Protein AF-0000000078817127 (afdb_homodimer)

Organism: Pelagibacter ubique (strain HTCC1062) (NCBI:txid335992)

pLDDT: mean 70.43, std 25.21, range [20.67, 97.94]

Foldseek 3Di:
DDPPPVCPLVVPPLPALCVLVVVLVVVVVVDDDPPCSQRCPPPWDWDDPDPFKIKIKTFQAPDDPQQWDWDDDPQKIKIWGDPDPPPPVVVVPPDDSHHHDDPDTHMDMDGHDPQKDWDDWDADNRMIMIMIGGHDDPVPPPDPDDDD/DDPPPVCPLPVPPLPALCVVVVVVVVVVVVDDDPPVSQPCPPPWDWDDPDPFKIKIKTFQAPDDPQQWDWDDDPQKIKIWGDPDPPPPVVVVPPDDSHHRDDPDTHMDIDGHDPQKDWDDWDADNRMIMIMIGGHDDPVPPDDPDDDD

Secondary structure (DSSP, 8-state):
-----S-TTTT-----TTHHHHHHHHHHHHS-S-------PSPEEEEE-SSSEEEEEEE-TT--TTTEEEEEETTEEEEEE----TT---TT---EEE--S--S--EEEEE--TTEEEEEEEEETTEEEEEEEE---GGGS-------/-----S-TTTT-----TTHHHHHHHHHHHHS-S-------PSPEEEEE-SSSEEEEEEE-TT--TTTEEEEEETTEEEEEE----TT---TT---EEE--S--S--EEEEE--TTEEEEEEEEETTEEEEEEEE---GGGS-------

InterPro domains:
  IPR002068 Alpha crystallin/Hsp20 domain [PF00011] (48-148)
  IPR002068 Alpha crystallin/Hsp20 domain [PS01031] (35-148)
  IPR008978 HSP20-like chaperone [G3DSA:2.60.40.790] (40-148)
  IPR008978 HSP20-like chaperone [SSF49764] (10-147)
  IPR037913 Small heat shock protein IbpA/IbpB, ACD domain [cd06470] (42-134)

Solvent-accessible surface area (backbone atoms only — not comparable to full-atom values): 17222 Å² total; per-residue (Å²): 137,84,76,81,59,79,57,67,76,62,70,52,69,75,76,23,61,47,52,58,54,48,55,45,43,51,57,42,61,74,48,86,73,86,62,69,62,70,60,74,46,63,33,34,31,32,29,33,70,48,99,50,28,32,33,43,34,37,48,37,43,65,41,52,77,86,43,47,43,78,43,78,54,95,50,34,36,34,41,29,49,48,82,62,73,68,77,74,56,72,70,77,63,37,58,72,76,38,61,22,59,84,83,63,86,47,68,37,74,43,82,47,51,88,50,45,43,80,76,46,72,47,75,48,34,8,22,33,40,33,37,33,33,52,56,74,56,72,84,71,42,83,70,79,72,76,80,124,136,83,77,81,60,84,55,71,75,63,72,52,67,73,74,18,69,50,48,56,54,47,55,51,43,50,55,44,61,78,46,87,74,85,68,72,69,72,62,74,45,62,35,35,29,31,30,30,70,48,99,50,30,33,32,42,34,36,49,36,42,64,41,53,77,87,43,46,43,78,44,77,55,94,48,32,36,35,42,28,50,48,82,60,70,69,76,74,57,73,68,77,62,36,58,72,76,37,64,20,59,85,84,63,86,47,68,38,74,42,82,46,43,90,51,45,46,78,76,49,74,46,73,50,36,8,23,34,39,32,37,32,34,52,57,74,54,70,84,71,41,84,69,79,72,75,81,126

Nearest PDB structures (foldseek):
  3w1z-assembly1_C  TM=6.326E-01  e=1.406E-07  Schizosaccharomyces pombe 972h-
  3w1z-assembly1_B  TM=5.424E-01  e=2.175E-08  Schizosaccharomyces pombe 972h-
  5j7n-assembly1_A  TM=6.977E-01  e=1.025E-06  Xylella fastidiosa 9a5c
  3w1z-assembly1_D  TM=6.115E-01  e=1.684E-07  Schizosaccharomyces pombe 972h-
  3guf-assembly1_B  TM=6.915E-01  e=1.139E-05  Xanthomonas citri

Structure (mmCIF, N/CA/C/O backbone):
data_AF-0000000078817127-model_v1
#
loop_
_entity.id
_entity.type
_entity.pdbx_description
1 polymer 'Heat shock protein a'
#
loop_
_atom_site.group_PDB
_atom_site.id
_atom_site.type_symbol
_atom_site.label_atom_id
_atom_site.label_alt_id
_atom_site.label_comp_id
_atom_site.label_asym_id
_atom_site.label_entity_id
_atom_site.label_seq_id
_atom_site.pdbx_PDB_ins_code
_atom_site.Cartn_x
_atom_site.Cartn_y
_atom_site.Cartn_z
_atom_site.occupancy
_atom_site.B_iso_or_equiv
_atom_site.auth_seq_id
_atom_site.auth_comp_id
_atom_site.auth_asym_id
_atom_site.auth_atom_id
_atom_site.pdbx_PDB_model_num
ATOM 1 N N . MET A 1 1 ? -3.848 43.875 1.704 1 20.67 1 MET A N 1
ATOM 2 C CA . MET A 1 1 ? -2.734 42.938 1.617 1 20.67 1 MET A CA 1
ATOM 3 C C . MET A 1 1 ? -3.225 41.5 1.756 1 20.67 1 MET A C 1
ATOM 5 O O . MET A 1 1 ? -3.889 41.156 2.736 1 20.67 1 MET A O 1
ATOM 9 N N . THR A 1 2 ? -3.373 40.688 0.607 1 22.47 2 THR A N 1
ATOM 10 C CA . THR A 1 2 ? -4.203 39.562 0.254 1 22.47 2 THR A CA 1
ATOM 11 C C . THR A 1 2 ? -3.641 38.25 0.859 1 22.47 2 THR A C 1
ATOM 13 O O . THR A 1 2 ? -2.441 38 0.755 1 22.47 2 THR A O 1
ATOM 16 N N . SER A 1 3 ? -4.102 37.875 1.986 1 23.47 3 SER A N 1
ATOM 17 C CA . SER A 1 3 ? -3.775 36.719 2.805 1 23.47 3 SER A CA 1
ATOM 18 C C . SER A 1 3 ? -3.738 35.438 1.966 1 23.47 3 SER A C 1
ATOM 20 O O . SER A 1 3 ? -4.75 35.031 1.383 1 23.47 3 SER A O 1
ATOM 22 N N . ARG A 1 4 ? -2.623 35.281 1.265 1 29.89 4 ARG A N 1
ATOM 23 C CA . ARG A 1 4 ? -2.332 34.062 0.506 1 29.89 4 ARG A CA 1
ATOM 24 C C . ARG A 1 4 ? -2.523 32.812 1.368 1 29.89 4 ARG A C 1
ATOM 26 O O . ARG A 1 4 ? -1.79 32.625 2.338 1 29.89 4 ARG A O 1
ATOM 33 N N . ASP A 1 5 ? -3.721 32.562 1.697 1 25.77 5 ASP A N 1
ATOM 34 C CA . ASP A 1 5 ? -4.344 31.484 2.451 1 25.77 5 ASP A CA 1
ATOM 35 C C . ASP A 1 5 ? -3.676 30.141 2.143 1 25.77 5 ASP A C 1
ATOM 37 O O . ASP A 1 5 ? -3.025 30 1.106 1 25.77 5 ASP A O 1
ATOM 41 N N . LEU A 1 6 ? -3.375 29.297 2.992 1 29.69 6 LEU A N 1
ATOM 42 C CA . LEU A 1 6 ? -3.018 27.891 2.916 1 29.69 6 LEU A CA 1
ATOM 43 C C . LEU A 1 6 ? -3.721 27.203 1.744 1 29.69 6 LEU A C 1
ATOM 45 O O . LEU A 1 6 ? -4.625 26.391 1.943 1 29.69 6 LEU A O 1
ATOM 49 N N . SER A 1 7 ? -3.938 27.781 0.5 1 29.33 7 SER A N 1
ATOM 50 C CA . SER A 1 7 ? -4.355 27.609 -0.889 1 29.33 7 SER A CA 1
ATOM 51 C C . SER A 1 7 ? -3.596 26.469 -1.563 1 29.33 7 SER A C 1
ATOM 53 O O . SER A 1 7 ? -3.793 26.203 -2.75 1 29.33 7 SER A O 1
ATOM 55 N N . ILE A 1 8 ? -2.529 26.094 -0.973 1 33.5 8 ILE A N 1
ATOM 56 C CA . ILE A 1 8 ? -1.719 25.125 -1.707 1 33.5 8 ILE A CA 1
ATOM 57 C C . ILE A 1 8 ? -2.449 23.781 -1.779 1 33.5 8 ILE A C 1
ATOM 59 O O . ILE A 1 8 ? -2.039 22.891 -2.518 1 33.5 8 ILE A O 1
ATOM 63 N N . PHE A 1 9 ? -3.197 23.375 -0.694 1 35.06 9 PHE A N 1
ATOM 64 C CA . PHE A 1 9 ? -3.979 22.156 -0.859 1 35.06 9 PHE A CA 1
ATOM 65 C C . PHE A 1 9 ? -4.828 22.219 -2.121 1 35.06 9 PHE A C 1
ATOM 67 O O . PHE A 1 9 ? -5.434 21.219 -2.523 1 35.06 9 PHE A O 1
ATOM 74 N N . ASN A 1 10 ? -5.152 23.406 -2.543 1 30.5 10 ASN A N 1
ATOM 75 C CA . ASN A 1 10 ? -6.086 23.531 -3.654 1 30.5 10 ASN A CA 1
ATOM 76 C C . ASN A 1 10 ? -5.5 22.969 -4.945 1 30.5 10 ASN A C 1
ATOM 78 O O . ASN A 1 10 ? -6.227 22.422 -5.781 1 30.5 10 ASN A O 1
ATOM 82 N N . THR A 1 11 ? -4.297 23.484 -5.234 1 30.19 11 THR A N 1
ATOM 83 C CA . THR A 1 11 ? -3.986 23.125 -6.613 1 30.19 11 THR A CA 1
ATOM 84 C C . THR A 1 11 ? -3.512 21.688 -6.707 1 30.19 11 THR A C 1
ATOM 86 O O . THR A 1 11 ? -2.477 21.406 -7.316 1 30.19 11 THR A O 1
ATOM 89 N N . LEU A 1 12 ? -3.557 21.016 -5.605 1 32.09 12 LEU A N 1
ATOM 90 C CA . LEU A 1 12 ? -3.201 19.609 -5.773 1 32.09 12 LEU A CA 1
ATOM 91 C C . LEU A 1 12 ? -4.027 18.969 -6.879 1 32.09 12 LEU A C 1
ATOM 93 O O . LEU A 1 12 ? -5.262 18.953 -6.812 1 32.09 12 LEU A O 1
ATOM 97 N N . ARG A 1 13 ? -3.645 19.266 -8.094 1 29.34 13 ARG A N 1
ATOM 98 C CA . ARG A 1 13 ? -4.273 18.375 -9.078 1 29.34 13 ARG A CA 1
ATOM 99 C C . ARG A 1 13 ? -4.27 16.938 -8.602 1 29.34 13 ARG A C 1
ATOM 101 O O . ARG A 1 13 ? -3.242 16.422 -8.148 1 29.34 13 ARG A O 1
ATOM 108 N N . PRO A 1 14 ? -5.367 16.531 -8.102 1 30.5 14 PRO A N 1
ATOM 109 C CA . PRO A 1 14 ? -5.535 15.141 -7.664 1 30.5 14 PRO A CA 1
ATOM 110 C C . PRO A 1 14 ? -4.812 14.148 -8.57 1 30.5 14 PRO A C 1
ATOM 112 O O . PRO A 1 14 ? -5.215 13.953 -9.719 1 30.5 14 PRO A O 1
ATOM 115 N N . PHE A 1 15 ? -3.633 14.344 -9.031 1 30.64 15 PHE A N 1
ATOM 116 C CA . PHE A 1 15 ? -3.193 13.172 -9.773 1 30.64 15 PHE A CA 1
ATOM 117 C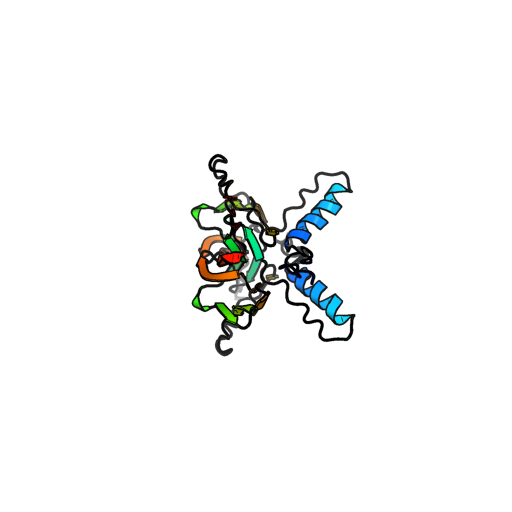 C . PHE A 1 15 ? -3.291 11.914 -8.914 1 30.64 15 PHE A C 1
ATOM 119 O O . PHE A 1 15 ? -2.428 11.672 -8.07 1 30.64 15 PHE A O 1
ATOM 126 N N . SER A 1 16 ? -4.398 11.719 -8.258 1 30.55 16 SER A N 1
ATOM 127 C CA . SER A 1 16 ? -4.766 10.578 -7.422 1 30.55 16 SER A CA 1
ATOM 128 C C . SER A 1 16 ? -4.332 9.266 -8.055 1 30.55 16 SER A C 1
ATOM 130 O O . SER A 1 16 ? -4.234 9.156 -9.273 1 30.55 16 SER A O 1
ATOM 132 N N . ILE A 1 17 ? -3.646 8.508 -7.391 1 32.38 17 ILE A N 1
ATOM 133 C CA . ILE A 1 17 ? -3.6 7.078 -7.664 1 32.38 17 ILE A CA 1
ATOM 134 C C . ILE A 1 17 ? -4.93 6.621 -8.258 1 32.38 17 ILE A C 1
ATOM 136 O O . ILE A 1 17 ? -5.094 5.449 -8.602 1 32.38 17 ILE A O 1
ATOM 140 N N . GLY A 1 18 ? -5.992 7.43 -8.195 1 34.56 18 GLY A N 1
ATOM 141 C CA . GLY A 1 18 ? -7.262 7.129 -8.844 1 34.56 18 GLY A CA 1
ATOM 142 C C . GLY A 1 18 ? -7.191 7.219 -10.352 1 34.56 18 GLY A C 1
ATOM 143 O O . GLY A 1 18 ? -8.203 7.031 -11.039 1 34.56 18 GLY A O 1
ATOM 144 N N . PHE A 1 19 ? -6.301 8.008 -10.93 1 36.06 19 PHE A N 1
ATOM 145 C CA . PHE A 1 19 ? -6.293 8.023 -12.383 1 36.06 19 PHE A CA 1
ATOM 146 C C . PHE A 1 19 ? -6.035 6.629 -12.945 1 36.06 19 PHE A C 1
ATOM 148 O O . PHE A 1 19 ? -6.41 6.332 -14.078 1 36.06 19 PHE A O 1
ATOM 155 N N . ASP A 1 20 ? -5.547 5.801 -12.203 1 35.06 20 ASP A N 1
ATOM 156 C CA . ASP A 1 20 ? -5.602 4.406 -12.617 1 35.06 20 ASP A CA 1
ATOM 157 C C . ASP A 1 20 ? -7.043 3.902 -12.672 1 35.06 20 ASP A C 1
ATOM 159 O O . ASP A 1 20 ? -7.422 3.186 -13.602 1 35.06 20 ASP A O 1
ATOM 163 N N . ASP A 1 21 ? -7.871 4.23 -11.656 1 37.69 21 ASP A N 1
ATOM 164 C CA . ASP A 1 21 ? -9.219 3.748 -11.914 1 37.69 21 ASP A CA 1
ATOM 165 C C . ASP A 1 21 ? -9.898 4.574 -13 1 37.69 21 ASP A C 1
ATOM 167 O O . ASP A 1 21 ? -10.719 4.055 -13.766 1 37.69 21 ASP A O 1
ATOM 171 N N . MET A 1 22 ? -9.586 5.824 -13.117 1 39.72 22 MET A N 1
ATOM 172 C CA . MET A 1 22 ? -10.336 6.582 -14.117 1 39.72 22 MET A CA 1
ATOM 173 C C . MET A 1 22 ? -9.914 6.184 -15.523 1 39.72 22 MET A C 1
ATOM 175 O O . MET A 1 22 ? -10.758 6.043 -16.406 1 39.72 22 MET A O 1
ATOM 179 N N . PHE A 1 23 ? -8.578 5.906 -15.844 1 41.22 23 PHE A N 1
ATOM 180 C CA . PHE A 1 23 ? -8.25 5.383 -17.156 1 41.22 23 PHE A CA 1
ATOM 181 C C . PHE A 1 23 ? -8.719 3.939 -17.297 1 41.22 23 PHE A C 1
ATOM 183 O O . PHE A 1 23 ? -9.07 3.5 -18.406 1 41.22 23 PHE A O 1
ATOM 190 N N . ASP A 1 24 ? -8.766 3.295 -16.25 1 40.5 24 ASP A N 1
ATOM 191 C CA . ASP A 1 24 ? -9.445 2.01 -16.375 1 40.5 24 ASP A CA 1
ATOM 192 C C . ASP A 1 24 ? -10.922 2.197 -16.719 1 40.5 24 ASP A C 1
ATOM 194 O O . ASP A 1 24 ? -11.461 1.501 -17.578 1 40.5 24 ASP A O 1
ATOM 198 N N . GLN A 1 25 ? -11.539 3.225 -16.062 1 42.31 25 GLN A N 1
ATOM 199 C CA . GLN A 1 25 ? -12.938 3.418 -16.422 1 42.31 25 GLN A CA 1
ATOM 200 C C . GLN A 1 25 ? -13.078 4.125 -17.766 1 42.31 25 GLN A C 1
ATOM 202 O O . GLN A 1 25 ? -14 3.83 -18.531 1 42.31 25 GLN A O 1
ATOM 207 N N . PHE A 1 26 ? -12.312 5.105 -18.156 1 44.25 26 PHE A N 1
ATOM 208 C CA . PHE A 1 26 ? -12.523 5.734 -19.453 1 44.25 26 PHE A CA 1
ATOM 209 C C . PHE A 1 26 ? -12.398 4.715 -20.578 1 44.25 26 PHE A C 1
ATOM 211 O O . PHE A 1 26 ? -13.219 4.691 -21.484 1 44.25 26 PHE A O 1
ATOM 218 N N . GLU A 1 27 ? -11.414 3.893 -20.484 1 41.44 27 GLU A N 1
ATOM 219 C CA . GLU A 1 27 ? -11.305 2.855 -21.5 1 41.44 27 GLU A CA 1
ATOM 220 C C . GLU A 1 27 ? -12.469 1.869 -21.422 1 41.44 27 GLU A C 1
ATOM 222 O O . GLU A 1 27 ? -12.992 1.422 -22.438 1 41.44 27 GLU A O 1
ATOM 227 N N . ASN A 1 28 ? -12.891 1.547 -20.125 1 43.91 28 ASN A N 1
ATOM 228 C CA . ASN A 1 28 ? -14.062 0.684 -20.188 1 43.91 28 ASN A CA 1
ATOM 229 C C . ASN A 1 28 ? -15.25 1.399 -20.812 1 43.91 28 ASN A C 1
ATOM 231 O O . ASN A 1 28 ? -16.062 0.778 -21.516 1 43.91 28 ASN A O 1
ATOM 235 N N . MET A 1 29 ? -15.461 2.641 -20.469 1 43.75 29 MET A N 1
ATOM 236 C CA . MET A 1 29 ? -16.641 3.328 -20.984 1 43.75 29 MET A CA 1
ATOM 237 C C . MET A 1 29 ? -16.562 3.508 -22.484 1 43.75 29 MET A C 1
ATOM 239 O O . MET A 1 29 ? -17.562 3.42 -23.188 1 43.75 29 MET A O 1
ATOM 243 N N . LEU A 1 30 ? -15.453 4.035 -23 1 44.41 30 LEU A N 1
ATOM 244 C CA . LEU A 1 30 ? -15.633 4.203 -24.438 1 44.41 30 LEU A CA 1
ATOM 245 C C . LEU A 1 30 ? -15.977 2.873 -25.094 1 44.41 30 LEU A C 1
ATOM 247 O O . LEU A 1 30 ? -16.531 2.85 -26.203 1 44.41 30 LEU A O 1
ATOM 251 N N . GLY A 1 31 ? -15.242 1.646 -24.859 1 42.78 31 GLY A N 1
ATOM 252 C CA . GLY A 1 31 ? -15.727 0.453 -25.531 1 42.78 31 GLY A CA 1
ATOM 253 C C . GLY A 1 31 ? -16.953 -0.143 -24.875 1 42.78 31 GLY A C 1
ATOM 254 O O . GLY A 1 31 ? -17.281 0.186 -23.734 1 42.78 31 GLY A O 1
ATOM 255 N N . ASN A 1 32 ? -17.906 -0.849 -25.562 1 38.44 32 ASN A N 1
ATOM 256 C CA . ASN A 1 32 ? -19.094 -1.665 -25.312 1 38.44 32 ASN A CA 1
ATOM 257 C C . ASN A 1 32 ? -18.906 -2.547 -24.078 1 38.44 32 ASN A C 1
ATOM 259 O O . ASN A 1 32 ? -19.781 -2.611 -23.219 1 38.44 32 ASN A O 1
ATOM 263 N N . GLY A 1 33 ? -18.5 -3.959 -24.438 1 39.19 33 GLY A N 1
ATOM 264 C CA . GLY A 1 33 ? -18.547 -5.191 -23.656 1 39.19 33 GLY A CA 1
ATOM 265 C C . GLY A 1 33 ? -17.922 -5.062 -22.281 1 39.19 33 GLY A C 1
ATOM 266 O O . GLY A 1 33 ? -17.234 -4.082 -22 1 39.19 33 GLY A O 1
ATOM 267 N N . GLY A 1 34 ? -18.344 -6.055 -21.172 1 38.94 34 GLY A N 1
ATOM 268 C CA . GLY A 1 34 ? -17.938 -6.359 -19.812 1 38.94 34 GLY A CA 1
ATOM 269 C C . GLY A 1 34 ? -16.438 -6.277 -19.594 1 38.94 34 GLY A C 1
ATOM 270 O O . GLY A 1 34 ? -15.758 -7.301 -19.5 1 38.94 34 GLY A O 1
ATOM 271 N N . LEU A 1 35 ? -15.688 -5.703 -20.344 1 38.56 35 LEU A N 1
ATOM 272 C CA . LEU A 1 35 ? -14.273 -5.766 -20.016 1 38.56 35 LEU A CA 1
ATOM 273 C C . LEU A 1 35 ? -14.055 -5.523 -18.516 1 38.56 35 LEU A C 1
ATOM 275 O O . LEU A 1 35 ? -14.398 -4.461 -18 1 38.56 35 LEU A O 1
ATOM 279 N N . THR A 1 36 ? -14.43 -6.477 -17.656 1 39 36 THR A N 1
ATOM 280 C CA . THR A 1 36 ? -13.953 -6.508 -16.281 1 39 36 THR A CA 1
ATOM 281 C C . THR A 1 36 ? -12.609 -5.805 -16.156 1 39 36 THR A C 1
ATOM 283 O O . THR A 1 36 ? -11.617 -6.238 -16.75 1 39 36 THR A O 1
ATOM 286 N N . MET A 1 37 ? -12.352 -4.707 -16.625 1 40.62 37 MET A N 1
ATOM 287 C CA . MET A 1 37 ? -11.148 -3.99 -16.234 1 40.62 37 MET A CA 1
ATOM 288 C C . MET A 1 37 ? -10.656 -4.461 -14.867 1 40.62 37 MET A C 1
ATOM 290 O O . MET A 1 37 ? -11.336 -4.266 -13.859 1 40.62 37 MET A O 1
ATOM 294 N N . GLN A 1 38 ? -10.305 -5.711 -14.836 1 43.75 38 GLN A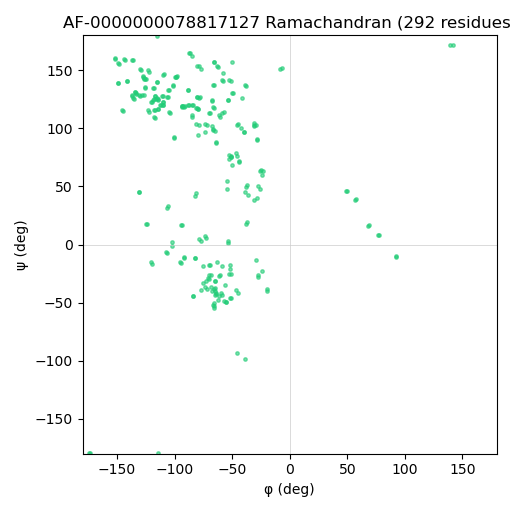 N 1
ATOM 295 C CA . GLN A 1 38 ? -9.711 -6.238 -13.609 1 43.75 38 GLN A CA 1
ATOM 296 C C . GLN A 1 38 ? -8.977 -5.141 -12.844 1 43.75 38 GLN A C 1
ATOM 298 O O . GLN A 1 38 ? -8.156 -4.418 -13.414 1 43.75 38 GLN A O 1
ATOM 303 N N . SER A 1 39 ? -9.633 -4.445 -11.953 1 56.16 39 SER A N 1
ATOM 304 C CA . SER A 1 39 ? -9.07 -3.455 -11.039 1 56.16 39 SER A CA 1
ATOM 305 C C . SER A 1 39 ? -7.621 -3.771 -10.703 1 56.16 39 SER A C 1
ATOM 307 O O . SER A 1 39 ? -7.289 -4.914 -10.375 1 56.16 39 SER A O 1
ATOM 309 N N . ASN A 1 40 ? -6.637 -3.094 -11.281 1 68.5 40 ASN A N 1
ATOM 310 C CA . ASN A 1 40 ? -5.203 -3.213 -11.031 1 68.5 40 ASN A CA 1
ATOM 311 C C . ASN A 1 40 ? -4.875 -3.055 -9.555 1 68.5 40 ASN A C 1
ATOM 313 O O . ASN A 1 40 ? -3.703 -3.059 -9.164 1 68.5 40 ASN A O 1
ATOM 317 N N . TYR A 1 41 ? -6.035 -2.873 -8.898 1 78.38 41 TYR A N 1
ATOM 318 C CA . TYR A 1 41 ? -5.82 -2.814 -7.457 1 78.38 41 TYR A CA 1
ATOM 319 C C . TYR A 1 41 ? -6.113 -4.16 -6.809 1 78.38 41 TYR A C 1
ATOM 321 O O . TYR A 1 41 ? -7.023 -4.875 -7.227 1 78.38 41 TYR A O 1
ATOM 329 N N . PRO A 1 42 ? -5.367 -4.48 -5.805 1 89.06 42 PRO A N 1
ATOM 330 C CA . PRO A 1 42 ? -4.16 -3.85 -5.262 1 89.06 42 PRO A CA 1
ATOM 331 C C . PRO A 1 42 ? -2.908 -4.184 -6.066 1 89.06 42 PRO A C 1
ATOM 333 O O . PRO A 1 42 ? -2.848 -5.234 -6.715 1 89.06 42 PRO A O 1
ATOM 336 N N . PRO A 1 43 ? -1.941 -3.213 -5.973 1 86.81 43 PRO A N 1
ATOM 337 C CA . PRO A 1 43 ? -0.67 -3.555 -6.613 1 86.81 43 PRO A CA 1
ATOM 338 C C . PRO A 1 43 ? 0.005 -4.766 -5.977 1 86.81 43 PRO A C 1
ATOM 340 O O . PRO A 1 43 ? -0.231 -5.062 -4.801 1 86.81 43 PRO A O 1
ATOM 343 N N . TYR A 1 44 ? 0.807 -5.438 -6.824 1 89.06 44 TYR A N 1
ATOM 344 C CA . TYR A 1 44 ? 1.438 -6.645 -6.301 1 89.06 44 TYR A CA 1
ATOM 345 C C . TYR A 1 44 ? 2.803 -6.871 -6.945 1 89.06 44 TYR A C 1
ATOM 347 O O . TYR A 1 44 ? 3.092 -6.316 -8.008 1 89.06 44 TYR A O 1
ATOM 355 N N . ASN A 1 45 ? 3.66 -7.609 -6.211 1 88.69 45 ASN A N 1
ATOM 356 C CA . ASN A 1 45 ? 4.906 -8.156 -6.73 1 88.69 45 ASN A CA 1
ATOM 357 C C . ASN A 1 45 ? 4.832 -9.68 -6.871 1 88.69 45 ASN A C 1
ATOM 359 O O . ASN A 1 45 ? 4.07 -10.336 -6.164 1 88.69 45 ASN A O 1
ATOM 363 N N . ILE A 1 46 ? 5.473 -10.164 -7.84 1 90.75 46 ILE A N 1
ATOM 364 C CA . ILE A 1 46 ? 5.844 -11.578 -7.863 1 90.75 46 ILE A CA 1
ATOM 365 C C . ILE A 1 46 ? 7.363 -11.711 -7.793 1 90.75 46 ILE A C 1
ATOM 367 O O . ILE A 1 46 ? 8.086 -11.133 -8.609 1 90.75 46 ILE A O 1
ATOM 371 N N . ARG A 1 47 ? 7.754 -12.492 -6.777 1 90.69 47 ARG A N 1
ATOM 372 C CA . ARG A 1 47 ? 9.188 -12.617 -6.555 1 90.69 47 ARG A CA 1
ATOM 373 C C . ARG A 1 47 ? 9.617 -14.086 -6.52 1 90.69 47 ARG A C 1
ATOM 375 O O . ARG A 1 47 ? 8.898 -14.93 -5.988 1 90.69 47 ARG A O 1
ATOM 382 N N . LYS A 1 48 ? 10.805 -14.289 -7.086 1 91 48 LYS A N 1
ATOM 383 C CA . LYS A 1 48 ? 11.461 -15.578 -6.867 1 91 48 LYS A CA 1
ATOM 384 C C . LYS A 1 48 ? 12.25 -15.578 -5.562 1 91 48 LYS A C 1
ATOM 386 O O . LYS A 1 48 ? 13.133 -14.734 -5.367 1 91 48 LYS A O 1
ATOM 391 N N . THR A 1 49 ? 11.906 -16.438 -4.719 1 91.5 49 THR A N 1
ATOM 392 C CA . THR A 1 49 ? 12.523 -16.438 -3.396 1 91.5 49 THR A CA 1
ATOM 393 C C . THR A 1 49 ? 13.5 -17.594 -3.252 1 91.5 49 THR A C 1
ATOM 395 O O . THR A 1 49 ? 14.195 -17.703 -2.24 1 91.5 49 THR A O 1
ATOM 398 N N . GLY A 1 50 ? 13.586 -18.469 -4.141 1 90.81 50 GLY A N 1
ATOM 399 C CA . GLY A 1 50 ? 14.461 -19.625 -4.203 1 90.81 50 GLY A CA 1
ATOM 400 C C . GLY A 1 50 ? 14.367 -20.375 -5.52 1 90.81 50 GLY A C 1
ATOM 401 O O . GLY A 1 50 ? 13.672 -19.938 -6.438 1 90.81 50 GLY A O 1
ATOM 402 N N . LYS A 1 51 ? 15.078 -21.406 -5.68 1 88.12 51 LYS A N 1
ATOM 403 C CA . LYS A 1 51 ? 15.125 -22.172 -6.922 1 88.12 51 LYS A CA 1
ATOM 404 C C . LYS A 1 51 ? 13.719 -22.531 -7.395 1 88.12 51 LYS A C 1
ATOM 406 O O . LYS A 1 51 ? 13.383 -22.328 -8.562 1 88.12 51 LYS A O 1
ATOM 411 N N . ASP A 1 52 ? 12.867 -23.016 -6.496 1 91.06 52 ASP A N 1
ATOM 412 C CA . ASP A 1 52 ? 11.516 -23.422 -6.852 1 91.06 52 ASP A CA 1
ATOM 413 C C . ASP A 1 52 ? 10.477 -22.703 -5.992 1 91.06 52 ASP A C 1
ATOM 415 O O . ASP A 1 52 ? 9.352 -23.172 -5.844 1 91.06 52 ASP A O 1
ATOM 419 N N . ASN A 1 53 ? 10.984 -21.641 -5.414 1 93.81 53 ASN A N 1
ATOM 420 C CA . ASN A 1 53 ? 10.102 -20.922 -4.492 1 93.81 53 ASN A CA 1
ATOM 421 C C . ASN A 1 53 ? 9.789 -19.516 -4.996 1 93.81 53 ASN A C 1
ATOM 423 O O . ASN A 1 53 ? 10.664 -18.828 -5.531 1 93.81 53 ASN A O 1
ATOM 427 N N . TYR A 1 54 ? 8.508 -19.078 -4.836 1 93 54 TYR A N 1
ATOM 428 C CA . TYR A 1 54 ? 8.023 -17.766 -5.254 1 93 54 TYR A CA 1
ATOM 429 C C . TYR A 1 54 ? 7.133 -17.141 -4.188 1 93 54 TYR A C 1
ATOM 431 O O . TYR A 1 54 ? 6.621 -17.844 -3.309 1 93 54 TYR A O 1
ATOM 439 N N . ALA A 1 55 ? 7.047 -15.898 -4.312 1 95.25 55 ALA A N 1
ATOM 440 C CA . ALA A 1 55 ? 6.117 -15.188 -3.438 1 95.25 55 ALA A CA 1
ATOM 441 C C . ALA A 1 55 ? 5.293 -14.172 -4.227 1 95.25 55 ALA A C 1
ATOM 443 O O . ALA A 1 55 ? 5.82 -13.477 -5.098 1 95.25 55 ALA A O 1
ATOM 444 N N . ILE A 1 56 ? 4.016 -14.211 -4.02 1 95.5 56 ILE A N 1
ATOM 445 C CA . ILE A 1 56 ? 3.15 -13.109 -4.434 1 95.5 56 ILE A CA 1
ATOM 446 C C . ILE A 1 56 ? 2.969 -12.133 -3.273 1 95.5 56 ILE A C 1
ATOM 448 O O . ILE A 1 56 ? 2.52 -12.516 -2.191 1 95.5 56 ILE A O 1
ATOM 452 N N . GLU A 1 57 ? 3.375 -10.945 -3.471 1 94.62 57 GLU A N 1
ATOM 453 C CA . GLU A 1 57 ? 3.227 -9.898 -2.461 1 94.62 57 GLU A CA 1
ATOM 454 C C . GLU A 1 57 ? 2.186 -8.867 -2.887 1 94.62 57 GLU A C 1
ATOM 456 O O . GLU A 1 57 ? 2.309 -8.25 -3.947 1 94.62 57 GLU A O 1
ATOM 461 N N . VAL A 1 58 ? 1.156 -8.656 -2.096 1 93.12 58 VAL A N 1
ATOM 462 C CA . VAL A 1 58 ? 0.069 -7.738 -2.41 1 93.12 58 VAL A CA 1
ATOM 463 C C . VAL A 1 58 ? 0.053 -6.594 -1.4 1 93.12 58 VAL A C 1
ATOM 465 O O . VAL A 1 58 ? 0.058 -6.824 -0.189 1 93.12 58 VAL A O 1
ATOM 468 N N . ALA A 1 59 ? 0.091 -5.375 -1.888 1 93 59 ALA A N 1
ATOM 469 C CA . ALA A 1 59 ? 0.073 -4.203 -1.014 1 93 59 ALA A CA 1
ATOM 470 C C . ALA A 1 59 ? -1.344 -3.898 -0.537 1 93 59 ALA A C 1
ATOM 472 O O . ALA A 1 59 ? -2.207 -3.525 -1.335 1 93 59 ALA A O 1
ATOM 473 N N . LEU A 1 60 ? -1.511 -4.004 0.773 1 95.06 60 LEU A N 1
ATOM 474 C CA . LEU A 1 60 ? -2.826 -3.836 1.382 1 95.06 60 LEU A CA 1
ATOM 475 C C . LEU A 1 60 ? -2.758 -2.879 2.568 1 95.06 60 LEU A C 1
ATOM 477 O O . LEU A 1 60 ? -3.312 -3.162 3.631 1 95.06 60 LEU A O 1
ATOM 481 N N . ALA A 1 61 ? -2.076 -1.827 2.348 1 93.69 61 ALA A N 1
ATOM 482 C CA . ALA A 1 61 ? -1.938 -0.839 3.414 1 93.69 61 ALA A CA 1
ATOM 483 C C . ALA A 1 61 ? -3.297 -0.487 4.012 1 93.69 61 ALA A C 1
ATOM 485 O O . ALA A 1 61 ? -4.246 -0.191 3.283 1 93.69 61 ALA A O 1
ATOM 486 N N . GLY A 1 62 ? -3.385 -0.523 5.371 1 93.25 62 GLY A N 1
ATOM 487 C CA . GLY A 1 62 ? -4.602 -0.143 6.07 1 93.25 62 GLY A CA 1
ATOM 488 C C . GLY A 1 62 ? -5.523 -1.316 6.344 1 93.25 62 GLY A C 1
ATOM 489 O O . GLY A 1 62 ? -6.52 -1.177 7.055 1 93.25 62 GLY A O 1
ATOM 490 N N . PHE A 1 63 ? -5.188 -2.447 5.715 1 93 63 PHE A N 1
ATOM 491 C CA . PHE A 1 63 ? -5.98 -3.646 5.953 1 93 63 PHE A CA 1
ATOM 492 C C . PHE A 1 63 ? -5.305 -4.547 6.984 1 93 63 PHE A C 1
ATOM 494 O O . PHE A 1 63 ? -4.074 -4.629 7.031 1 93 63 PHE A O 1
ATOM 501 N N . ASN A 1 64 ? -6.137 -5.172 7.781 1 93.5 64 ASN A N 1
ATOM 502 C CA . ASN A 1 64 ? -5.625 -6.203 8.672 1 93.5 64 ASN A CA 1
ATOM 503 C C . ASN A 1 64 ? -6.188 -7.578 8.32 1 93.5 64 ASN A C 1
ATOM 505 O O . ASN A 1 64 ? -6.922 -7.719 7.34 1 93.5 64 ASN A O 1
ATOM 509 N N . LYS A 1 65 ? -5.773 -8.609 9.086 1 94.25 65 LYS A N 1
ATOM 510 C CA . LYS A 1 65 ? -6.105 -10 8.781 1 94.25 65 LYS A CA 1
ATOM 511 C C . LYS A 1 65 ? -7.613 -10.227 8.797 1 94.25 65 LYS A C 1
ATOM 513 O O . LYS A 1 65 ? -8.117 -11.109 8.102 1 94.25 65 LYS A O 1
ATOM 518 N N . ASN A 1 66 ? -8.359 -9.422 9.555 1 93.44 66 ASN A N 1
ATOM 519 C CA . ASN A 1 66 ? -9.805 -9.586 9.656 1 93.44 66 ASN A CA 1
ATOM 520 C C . ASN A 1 66 ? -10.531 -8.93 8.484 1 93.44 66 ASN A C 1
ATOM 522 O O . ASN A 1 66 ? -11.719 -9.164 8.266 1 93.44 66 ASN A O 1
ATOM 526 N N . ASP A 1 67 ? -9.82 -8.141 7.703 1 92.19 67 ASP A N 1
ATOM 527 C CA . ASP A 1 67 ? -10.438 -7.387 6.613 1 92.19 67 ASP A CA 1
ATOM 528 C C . ASP A 1 67 ? -10.312 -8.141 5.289 1 92.19 67 ASP A C 1
ATOM 530 O O . ASP A 1 67 ? -10.992 -7.812 4.316 1 92.19 67 ASP A O 1
ATOM 534 N N . VAL A 1 68 ? -9.43 -9.148 5.238 1 94.88 68 VAL A N 1
ATOM 535 C CA . VAL A 1 68 ? -9.047 -9.727 3.957 1 94.88 68 VAL A CA 1
ATOM 536 C C . VAL A 1 68 ? -9.227 -11.242 3.996 1 94.88 68 VAL A C 1
ATOM 538 O O . VAL A 1 68 ? -9.039 -11.867 5.043 1 94.88 68 VAL A O 1
ATOM 541 N N . GLU A 1 69 ? -9.609 -11.789 2.891 1 96.25 69 GLU A N 1
ATOM 542 C CA . GLU A 1 69 ? -9.688 -13.234 2.732 1 96.25 69 GLU A CA 1
ATOM 543 C C . GLU A 1 69 ? -8.883 -13.703 1.523 1 96.25 69 GLU A C 1
ATOM 545 O O . GLU A 1 69 ? -8.805 -13 0.514 1 96.25 69 GLU A O 1
ATOM 550 N N . VAL A 1 70 ? -8.258 -14.812 1.627 1 97.12 70 VAL A N 1
ATOM 551 C CA . VAL A 1 70 ? -7.492 -15.461 0.565 1 97.12 70 VAL A CA 1
ATOM 552 C C . VAL A 1 70 ? -8.078 -16.844 0.272 1 97.12 70 VAL A C 1
ATOM 554 O O . VAL A 1 70 ? -8.18 -17.672 1.168 1 97.12 70 VAL A O 1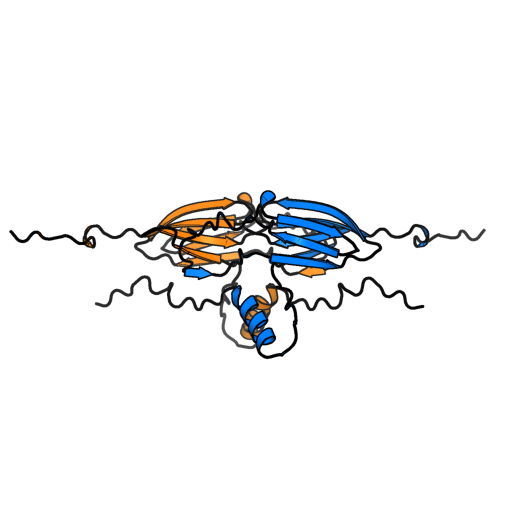
ATOM 557 N N . GLU A 1 71 ? -8.445 -17 -0.986 1 96.62 71 GLU A N 1
ATOM 558 C CA . GLU A 1 71 ? -9.047 -18.266 -1.396 1 96.62 71 GLU A CA 1
ATOM 559 C C . GLU A 1 71 ? -8.305 -18.875 -2.584 1 96.62 71 GLU A C 1
ATOM 561 O O . GLU A 1 71 ? -7.918 -18.156 -3.51 1 96.62 71 GLU A O 1
ATOM 566 N N . PHE A 1 72 ? -8.086 -20.172 -2.436 1 95.75 72 PHE A N 1
ATOM 567 C CA . PHE A 1 72 ? -7.48 -20.891 -3.549 1 95.75 72 PHE A CA 1
ATOM 568 C C . PHE A 1 72 ? -8.367 -22.062 -3.986 1 95.75 72 PHE A C 1
ATOM 570 O O . PHE A 1 72 ? -8.594 -23 -3.221 1 95.75 72 PHE A O 1
ATOM 577 N N . GLU A 1 73 ? -8.836 -21.922 -5.211 1 94.56 73 GLU A N 1
ATOM 578 C CA . GLU A 1 73 ? -9.703 -22.953 -5.777 1 94.56 73 GLU A CA 1
ATOM 579 C C . GLU A 1 73 ? -9.539 -23.047 -7.293 1 94.56 73 GLU A C 1
ATOM 581 O O . GLU A 1 73 ? -9.516 -22.016 -7.977 1 94.56 73 GLU A O 1
ATOM 586 N N . ASP A 1 74 ? -9.516 -24.266 -7.828 1 92.44 74 ASP A N 1
ATOM 587 C CA . ASP A 1 74 ? -9.469 -24.516 -9.266 1 92.44 74 ASP A CA 1
ATOM 588 C C . ASP A 1 74 ? -8.375 -23.688 -9.938 1 92.44 74 ASP A C 1
ATOM 590 O O . ASP A 1 74 ? -8.633 -23 -10.914 1 92.44 74 ASP A O 1
ATOM 594 N N . ASN A 1 75 ? -7.188 -23.625 -9.414 1 92.12 75 ASN A N 1
ATOM 595 C CA . ASN A 1 75 ? -5.988 -22.969 -9.93 1 92.12 75 ASN A CA 1
ATOM 596 C C . ASN A 1 75 ? -6.129 -21.453 -9.922 1 92.12 75 ASN A C 1
ATOM 598 O O . ASN A 1 75 ? -5.379 -20.75 -10.602 1 92.12 75 ASN A O 1
ATOM 602 N N . LEU A 1 76 ? -7.164 -21.062 -9.125 1 93.69 76 LEU A N 1
ATOM 603 C CA . LEU A 1 76 ? -7.367 -19.625 -9.008 1 93.69 76 LEU A CA 1
ATOM 604 C C . LEU A 1 76 ? -7.172 -19.172 -7.57 1 93.69 76 LEU A C 1
ATOM 606 O O . LEU A 1 76 ? -7.883 -19.609 -6.668 1 93.69 76 LEU A O 1
ATOM 610 N N . LEU A 1 77 ? -6.164 -18.359 -7.402 1 94.69 77 LEU A N 1
ATOM 611 C CA . LEU A 1 77 ? -5.93 -17.719 -6.113 1 94.69 77 LEU A CA 1
ATOM 612 C C . LEU A 1 77 ? -6.59 -16.344 -6.059 1 94.69 77 LEU A C 1
ATOM 614 O O . LEU A 1 77 ? -6.285 -15.469 -6.875 1 94.69 77 LEU A O 1
ATOM 618 N N . THR A 1 78 ? -7.52 -16.172 -5.133 1 95.19 78 THR A N 1
ATOM 619 C CA . THR A 1 78 ? -8.242 -14.914 -5.043 1 95.19 78 THR A CA 1
ATOM 620 C C . THR A 1 78 ? -8 -14.242 -3.691 1 95.19 78 THR A C 1
ATOM 622 O O . THR A 1 78 ? -8.133 -14.883 -2.646 1 95.19 78 THR A O 1
ATOM 625 N N . VAL A 1 79 ? -7.551 -13.047 -3.771 1 95.06 79 VAL A N 1
ATOM 626 C CA . VAL A 1 79 ? -7.453 -12.18 -2.596 1 95.06 79 VAL A CA 1
ATOM 627 C C . VAL A 1 79 ? -8.547 -11.117 -2.641 1 95.06 79 VAL A C 1
ATOM 629 O O . VAL A 1 79 ? -8.703 -10.422 -3.648 1 95.06 79 VAL A O 1
ATOM 632 N N . ARG A 1 80 ? -9.336 -11 -1.557 1 94 80 ARG A N 1
ATOM 633 C CA . ARG A 1 80 ? -10.422 -10.016 -1.602 1 94 80 ARG A CA 1
ATOM 634 C C . ARG A 1 80 ? -10.75 -9.508 -0.204 1 94 80 ARG A C 1
ATOM 636 O O . ARG A 1 80 ? -10.383 -10.125 0.795 1 94 80 ARG A O 1
ATOM 643 N N . THR A 1 81 ? -11.43 -8.328 -0.114 1 92.25 81 THR A N 1
ATOM 644 C CA . THR A 1 81 ? -11.961 -7.816 1.145 1 92.25 81 THR A CA 1
ATOM 645 C C . THR A 1 81 ? -13.078 -8.719 1.663 1 92.25 81 THR A C 1
ATOM 647 O O . THR A 1 81 ? -13.883 -9.227 0.882 1 92.25 81 THR A O 1
ATOM 650 N N . LYS A 1 82 ? -13.008 -8.945 3.008 1 91 82 LYS A N 1
ATOM 651 C CA . LYS A 1 82 ? -14.125 -9.664 3.607 1 91 82 LYS A CA 1
ATOM 652 C C . LYS A 1 82 ? -15.398 -8.82 3.572 1 91 82 LYS A C 1
ATOM 654 O O . LYS A 1 82 ? -15.344 -7.594 3.684 1 91 82 LYS A O 1
ATOM 659 N N . GLN A 1 83 ? -16.531 -9.336 2.953 1 70.88 83 GLN A N 1
ATOM 660 C CA . GLN A 1 83 ? -17.812 -8.641 2.875 1 70.88 83 GLN A CA 1
ATOM 661 C C . GLN A 1 83 ? -18.266 -8.156 4.25 1 70.88 83 GLN A C 1
ATOM 663 O O . GLN A 1 83 ? -18.328 -8.938 5.203 1 70.88 83 GLN A O 1
ATOM 668 N N . VAL A 1 84 ? -17.672 -7.121 4.684 1 56.44 84 VAL A N 1
ATOM 669 C CA . VAL A 1 84 ? -18.266 -6.625 5.918 1 56.44 84 VAL A CA 1
ATOM 670 C C . VAL A 1 84 ? -19.734 -6.297 5.688 1 56.44 84 VAL A C 1
ATOM 672 O O . VAL A 1 84 ? -20.125 -5.875 4.594 1 56.44 84 VAL A O 1
ATOM 675 N N . ASP A 1 85 ? -20.547 -7.035 6.312 1 47.44 85 ASP A N 1
ATOM 676 C CA . ASP A 1 85 ? -21.938 -6.586 6.375 1 47.44 85 ASP A CA 1
ATOM 677 C C . ASP A 1 85 ? -22.016 -5.059 6.359 1 47.44 85 ASP A C 1
ATOM 679 O O . ASP A 1 85 ? -21.281 -4.387 7.086 1 47.44 85 ASP A O 1
ATOM 683 N N . LYS A 1 86 ? -22.359 -4.59 5.238 1 44.12 86 LYS A N 1
ATOM 684 C CA . LYS A 1 86 ? -22.594 -3.184 4.91 1 44.12 86 LYS A CA 1
ATOM 685 C C . LYS A 1 86 ? -23.031 -2.398 6.145 1 44.12 86 LYS A C 1
ATOM 687 O O . LYS A 1 86 ? -23.312 -1.204 6.059 1 44.12 86 LYS A O 1
ATOM 692 N N . SER A 1 87 ? -23.609 -3.053 7.066 1 41.69 87 SER A N 1
ATOM 693 C CA . SER A 1 87 ? -24.312 -2.1 7.918 1 41.69 87 SER A CA 1
ATOM 694 C C . SER A 1 87 ? -23.375 -1.033 8.461 1 41.69 87 SER A C 1
ATOM 696 O O . SER A 1 87 ? -23.797 0.068 8.805 1 41.69 87 SER A O 1
ATOM 698 N N . GLU A 1 88 ? -22.234 -1.494 9.016 1 40.94 88 GLU A N 1
ATOM 699 C CA . GLU A 1 88 ? -21.562 -0.41 9.734 1 40.94 88 GLU A CA 1
ATOM 700 C C . GLU A 1 88 ? -20.75 0.46 8.789 1 40.94 88 GLU A C 1
ATOM 702 O O . GLU A 1 88 ? -19.609 0.137 8.469 1 40.94 88 GLU A O 1
ATOM 707 N N . ASP A 1 89 ? 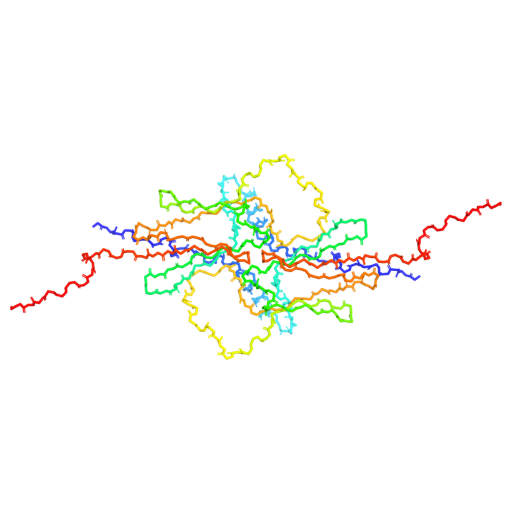-21.266 0.743 7.699 1 41.56 89 ASP A N 1
ATOM 708 C CA . ASP A 1 89 ? -20.734 1.817 6.871 1 41.56 89 ASP A CA 1
ATOM 709 C C . ASP A 1 89 ? -20 2.855 7.719 1 41.56 89 ASP A C 1
ATOM 711 O O . ASP A 1 89 ? -20.625 3.555 8.523 1 41.56 89 ASP A O 1
ATOM 715 N N . LYS A 1 90 ? -19.016 2.547 8.336 1 42.91 90 LYS A N 1
ATOM 716 C CA . LYS A 1 90 ? -18.344 3.674 8.984 1 42.91 90 LYS A CA 1
ATOM 717 C C . LYS A 1 90 ? -18.391 4.918 8.102 1 42.91 90 LYS A C 1
ATOM 719 O O . LYS A 1 90 ? -17.594 5.043 7.16 1 42.91 90 LYS A O 1
ATOM 724 N N . SER A 1 91 ? -19.547 5.32 7.617 1 43.47 91 SER A N 1
ATOM 725 C CA . SER A 1 91 ? -19.938 6.621 7.082 1 43.47 91 SER A CA 1
ATOM 726 C C . SER A 1 91 ? -18.984 7.719 7.566 1 43.47 91 SER A C 1
ATOM 728 O O . SER A 1 91 ? -18.922 8.797 6.977 1 43.47 91 SER A O 1
ATOM 730 N N . ASP A 1 92 ? -18.594 7.625 8.812 1 47.88 92 ASP A N 1
ATOM 731 C CA . ASP A 1 92 ? -18.078 8.836 9.43 1 47.88 92 ASP A CA 1
ATOM 732 C C . ASP A 1 92 ? -16.688 9.172 8.898 1 47.88 92 ASP A C 1
ATOM 734 O O . ASP A 1 92 ? -15.836 9.688 9.625 1 47.88 92 ASP A O 1
ATOM 738 N N . ASP A 1 93 ? -16.328 8.344 7.852 1 54.09 93 ASP A N 1
ATOM 739 C CA . ASP A 1 93 ? -14.977 8.656 7.406 1 54.09 93 ASP A CA 1
ATOM 740 C C . ASP A 1 93 ? -14.906 10.07 6.832 1 54.09 93 ASP A C 1
ATOM 742 O O . ASP A 1 93 ? -15.609 10.391 5.875 1 54.09 93 ASP A O 1
ATOM 746 N N . GLY A 1 94 ? -14.68 10.961 7.617 1 64.38 94 GLY A N 1
ATOM 747 C CA . GLY A 1 94 ? -14.438 12.344 7.254 1 64.38 94 GLY A CA 1
ATOM 748 C C . GLY A 1 94 ? -14.297 12.555 5.754 1 64.38 94 GLY A C 1
ATOM 749 O O . GLY A 1 94 ? -14.289 11.594 4.988 1 64.38 94 GLY A O 1
ATOM 750 N N . GLU A 1 95 ? -14.633 13.664 5.289 1 81.44 95 GLU A N 1
ATOM 751 C CA . GLU A 1 95 ? -14.492 14.086 3.9 1 81.44 95 GLU A CA 1
ATOM 752 C C . GLU A 1 95 ? -13.055 13.922 3.41 1 81.44 95 GLU A C 1
ATOM 754 O O . GLU A 1 95 ? -12.109 14.312 4.094 1 81.44 95 GLU A O 1
ATOM 759 N N . ILE A 1 96 ? -13 13.172 2.334 1 78.31 96 ILE A N 1
ATOM 760 C CA . ILE A 1 96 ? -11.68 13.016 1.732 1 78.31 96 ILE A CA 1
ATOM 761 C C . ILE A 1 96 ? -11.359 14.234 0.871 1 78.31 96 ILE A C 1
ATOM 763 O O . ILE A 1 96 ? -12.117 14.57 -0.045 1 78.31 96 ILE A O 1
ATOM 767 N N . ILE A 1 97 ? -10.367 14.883 1.271 1 79.62 97 ILE A N 1
ATOM 768 C CA . ILE A 1 97 ? -9.898 16.062 0.563 1 79.62 97 ILE A CA 1
ATOM 769 C C . ILE A 1 97 ? -8.992 15.656 -0.591 1 79.62 97 ILE A C 1
ATOM 771 O O . ILE A 1 97 ? -9.055 16.234 -1.68 1 79.62 97 ILE A O 1
ATOM 775 N N . HIS A 1 98 ? -8.102 14.773 -0.433 1 82.06 98 HIS A N 1
ATOM 776 C CA . HIS A 1 98 ? -7.219 14.164 -1.421 1 82.06 98 HIS A CA 1
ATOM 777 C C . HIS A 1 98 ? -7.223 12.641 -1.302 1 82.06 98 HIS A C 1
ATOM 779 O O . HIS A 1 98 ? -7.043 12.102 -0.209 1 82.06 98 HIS A O 1
ATOM 785 N N . LYS A 1 99 ? -7.461 12 -2.5 1 80.69 99 LYS A N 1
ATOM 786 C CA . LYS A 1 99 ? -7.551 10.547 -2.514 1 80.69 99 LYS A CA 1
ATOM 787 C C . LYS A 1 99 ? -6.461 9.938 -3.391 1 80.69 99 LYS A C 1
ATOM 789 O O . LYS A 1 99 ? -6.465 10.117 -4.609 1 80.69 99 LYS A O 1
ATOM 794 N N . GLY A 1 100 ? -5.492 9.281 -2.674 1 78.75 100 GLY A N 1
ATOM 795 C CA . GLY A 1 100 ? -4.434 8.586 -3.389 1 78.75 100 GLY A CA 1
ATOM 796 C C . GLY A 1 100 ? -4.379 7.098 -3.076 1 78.75 100 GLY A C 1
ATOM 797 O O . GLY A 1 100 ? -3.695 6.34 -3.766 1 78.75 100 GLY A O 1
ATOM 798 N N . ILE A 1 101 ? -5.047 6.73 -2.016 1 80.56 101 ILE A N 1
ATOM 799 C CA . ILE A 1 101 ? -5.055 5.34 -1.577 1 80.56 101 ILE A CA 1
ATOM 800 C C . ILE A 1 101 ? -6.441 4.738 -1.801 1 80.56 101 ILE A C 1
ATOM 802 O O . ILE A 1 101 ? -7.453 5.34 -1.438 1 80.56 101 ILE A O 1
ATOM 806 N N . SER A 1 102 ? -6.484 3.629 -2.449 1 69.69 102 SER A N 1
ATOM 807 C CA . SER A 1 102 ? -7.777 2.965 -2.6 1 69.69 102 SER A CA 1
ATOM 808 C C . SER A 1 102 ? -8.086 2.09 -1.39 1 69.69 102 SER A C 1
ATOM 810 O O . SER A 1 102 ? -7.262 1.279 -0.971 1 69.69 102 SER A O 1
ATOM 812 N N . GLN A 1 103 ? -9.016 2.49 -0.613 1 68.56 103 GLN A N 1
ATOM 813 C CA . GLN A 1 103 ? -9.469 1.644 0.485 1 68.56 103 GLN A CA 1
ATOM 814 C C . GLN A 1 103 ? -10.836 1.031 0.178 1 68.56 103 GLN A C 1
ATOM 816 O O . GLN A 1 103 ? -11.633 0.799 1.087 1 68.56 103 GLN A O 1
ATOM 821 N N . ARG A 1 104 ? -11.008 0.789 -1.018 1 72.62 104 ARG A N 1
ATOM 822 C CA . ARG A 1 104 ? -12.273 0.235 -1.481 1 72.62 104 ARG A CA 1
ATOM 823 C C . ARG A 1 104 ? -12.266 -1.289 -1.413 1 72.62 104 ARG A C 1
ATOM 825 O O . ARG A 1 104 ? -11.219 -1.896 -1.168 1 72.62 104 ARG A O 1
ATOM 832 N N . GLN A 1 105 ? -13.477 -1.702 -1.52 1 81.56 105 GLN A N 1
ATOM 833 C CA . GLN A 1 105 ? -13.578 -3.146 -1.706 1 81.56 105 GLN A CA 1
ATOM 834 C C . GLN A 1 105 ? -12.812 -3.594 -2.949 1 81.56 105 GLN A C 1
ATOM 836 O O . GLN A 1 105 ? -12.82 -2.9 -3.971 1 81.56 105 GLN A O 1
ATOM 841 N N . PHE A 1 106 ? -12.148 -4.754 -2.83 1 83.25 106 PHE A N 1
ATOM 842 C CA . PHE A 1 106 ? -11.391 -5.254 -3.969 1 83.25 106 PHE A CA 1
ATOM 843 C C . PHE A 1 106 ? -11.469 -6.773 -4.047 1 83.25 106 PHE A C 1
ATOM 845 O O . PHE A 1 106 ? -11.836 -7.434 -3.074 1 83.25 106 PHE A O 1
ATOM 852 N N . ALA A 1 107 ? -11.203 -7.309 -5.223 1 88.75 107 ALA A N 1
ATOM 853 C CA . ALA A 1 107 ? -10.953 -8.727 -5.48 1 88.75 107 ALA A CA 1
ATOM 854 C C . ALA A 1 107 ? -9.922 -8.906 -6.59 1 88.75 107 ALA A C 1
ATOM 856 O O . ALA A 1 107 ? -10.125 -8.461 -7.719 1 88.75 107 ALA A O 1
ATOM 857 N N . ARG A 1 108 ? -8.797 -9.477 -6.188 1 89.44 108 ARG A N 1
ATOM 858 C CA . ARG A 1 108 ? -7.73 -9.742 -7.152 1 89.44 108 ARG A CA 1
ATOM 859 C C . ARG A 1 108 ? -7.434 -11.234 -7.242 1 89.44 108 ARG A C 1
ATOM 861 O O . ARG A 1 108 ? -7.305 -11.914 -6.219 1 89.44 108 ARG A O 1
ATOM 868 N N . SER A 1 109 ? -7.32 -11.648 -8.516 1 91.94 109 SER A N 1
ATOM 869 C CA . SER A 1 109 ? -7.082 -13.078 -8.695 1 91.94 109 SER A CA 1
ATOM 870 C C . SER A 1 109 ? -5.801 -13.328 -9.484 1 91.94 109 SER A C 1
ATOM 872 O O . SER A 1 109 ? -5.402 -12.508 -10.312 1 91.94 109 SER A O 1
ATOM 874 N N . PHE A 1 110 ? -5.227 -14.406 -9.188 1 89.25 110 PHE A N 1
ATOM 875 C CA . PHE A 1 110 ? -4.035 -14.906 -9.859 1 89.25 110 PHE A CA 1
ATOM 876 C C . PHE A 1 110 ? -4.238 -16.344 -10.32 1 89.25 110 PHE A C 1
ATOM 878 O O . PHE A 1 110 ? -4.656 -17.203 -9.539 1 89.25 110 PHE A O 1
ATOM 885 N N . THR A 1 111 ? -3.951 -16.547 -11.547 1 93.06 111 THR A N 1
ATOM 886 C CA . THR A 1 111 ? -3.982 -17.922 -12.016 1 93.06 111 THR A CA 1
ATOM 887 C C . THR A 1 111 ? -2.697 -18.656 -11.641 1 93.06 111 THR A C 1
ATOM 889 O O . THR A 1 111 ? -1.6 -18.203 -11.977 1 93.06 111 THR A O 1
ATOM 892 N N . ILE A 1 112 ? -2.898 -19.781 -11.008 1 92.25 112 ILE A N 1
ATOM 893 C CA . ILE A 1 112 ? -1.754 -20.547 -10.531 1 92.25 112 ILE A CA 1
ATOM 894 C C . ILE A 1 112 ? -1.55 -21.766 -11.422 1 92.25 112 ILE A C 1
ATOM 896 O O . ILE A 1 112 ? -2.5 -22.5 -11.711 1 92.25 112 ILE A O 1
ATOM 900 N N . ALA A 1 113 ? -0.307 -21.953 -11.812 1 89.5 113 ALA A N 1
ATOM 901 C CA . ALA A 1 113 ? 0.011 -23.094 -12.656 1 89.5 113 ALA A CA 1
ATOM 902 C C . ALA A 1 113 ? -0.215 -24.406 -11.906 1 89.5 113 ALA A C 1
ATOM 904 O O . ALA A 1 113 ? -0.169 -24.438 -10.672 1 89.5 113 ALA A O 1
ATOM 905 N N . GLU A 1 114 ? -0.415 -25.438 -12.656 1 89 114 GLU A N 1
ATOM 906 C CA . GLU A 1 114 ? -0.725 -26.734 -12.086 1 89 114 GLU A CA 1
ATOM 907 C C . GLU A 1 114 ? 0.445 -27.281 -11.266 1 89 114 GLU A C 1
ATOM 909 O O . GLU A 1 114 ? 0.244 -28 -10.289 1 89 114 GLU A O 1
ATOM 914 N N . ASP A 1 115 ? 1.655 -27 -11.578 1 88.94 115 ASP A N 1
ATOM 915 C CA . ASP A 1 115 ? 2.83 -27.547 -10.898 1 88.94 115 ASP A CA 1
ATOM 916 C C . ASP A 1 115 ? 3.311 -26.609 -9.797 1 88.94 115 ASP A C 1
ATOM 918 O O . ASP A 1 115 ? 4.465 -26.672 -9.367 1 88.94 115 ASP A O 1
ATOM 922 N N . VAL A 1 116 ? 2.428 -25.688 -9.406 1 91.81 116 VAL A N 1
ATOM 923 C CA . 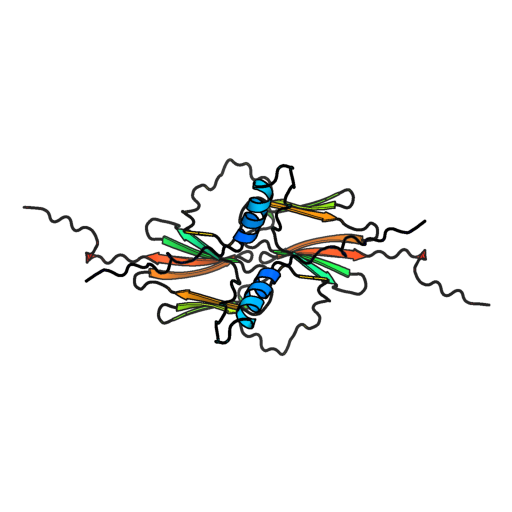VAL A 1 116 ? 2.762 -24.75 -8.328 1 91.81 116 VAL A CA 1
ATOM 924 C C . VAL A 1 116 ? 1.815 -24.969 -7.148 1 91.81 116 VAL A C 1
ATOM 926 O O . VAL A 1 116 ? 0.599 -25.062 -7.328 1 91.81 116 VAL A O 1
ATOM 929 N N . LYS A 1 117 ? 2.383 -25.141 -5.984 1 94.56 117 LYS A N 1
ATOM 930 C CA . LYS A 1 117 ? 1.626 -25.266 -4.742 1 94.56 117 LYS A CA 1
ATOM 931 C C . LYS A 1 117 ? 1.631 -23.969 -3.953 1 94.56 117 LYS A C 1
ATOM 933 O O . LYS A 1 117 ? 2.664 -23.297 -3.85 1 94.56 117 LYS A O 1
ATOM 938 N N . VAL A 1 118 ? 0.464 -23.625 -3.428 1 95.5 118 VAL A N 1
ATOM 939 C CA . VAL A 1 118 ? 0.344 -22.469 -2.539 1 95.5 118 VAL A CA 1
ATOM 940 C C . VAL A 1 118 ? 0.52 -22.922 -1.089 1 95.5 118 VAL A C 1
ATOM 942 O O . VAL A 1 118 ? -0.283 -23.703 -0.571 1 95.5 118 VAL A O 1
ATOM 945 N N . ASN A 1 119 ? 1.594 -22.375 -0.379 1 93.38 119 ASN A N 1
ATOM 946 C CA . ASN A 1 119 ? 2.006 -22.922 0.909 1 93.38 119 ASN A CA 1
ATOM 947 C C . ASN A 1 119 ? 1.517 -22.047 2.068 1 93.38 119 ASN A C 1
ATOM 949 O O . ASN A 1 119 ? 1.794 -22.359 3.23 1 93.38 119 ASN A O 1
ATOM 953 N N . GLY A 1 120 ? 0.809 -21.016 1.793 1 95.19 120 GLY A N 1
ATOM 954 C CA . GLY A 1 120 ? 0.32 -20.188 2.883 1 95.19 120 GLY A CA 1
ATOM 955 C C . GLY A 1 120 ? 0.411 -18.703 2.588 1 95.19 120 GLY A C 1
ATOM 956 O O . GLY A 1 120 ? 0.967 -18.297 1.562 1 95.19 120 GLY A O 1
ATOM 957 N N . ALA A 1 121 ? -0.198 -17.938 3.514 1 97.31 121 ALA A N 1
ATOM 958 C CA . ALA A 1 121 ? -0.239 -16.484 3.375 1 97.31 121 ALA A CA 1
ATOM 959 C C . ALA A 1 121 ? -0.06 -15.805 4.727 1 97.31 121 ALA A C 1
ATOM 961 O O . ALA A 1 121 ? -0.53 -16.312 5.75 1 97.31 121 ALA A O 1
ATOM 962 N N . GLU A 1 122 ? 0.668 -14.75 4.691 1 97.5 122 GLU A N 1
ATOM 963 C CA . GLU A 1 122 ? 0.865 -13.945 5.891 1 97.5 122 GLU A CA 1
ATOM 964 C C . GLU A 1 122 ? 0.682 -12.453 5.59 1 97.5 122 GLU A C 1
ATOM 966 O O . GLU A 1 122 ? 1.212 -11.945 4.598 1 97.5 122 GLU A O 1
ATOM 971 N N . LEU A 1 123 ? -0.132 -11.805 6.406 1 97.31 123 LEU A N 1
ATOM 972 C CA . LEU A 1 123 ? -0.284 -10.359 6.305 1 97.31 123 LEU A CA 1
ATOM 973 C C . LEU A 1 123 ? 0.464 -9.656 7.43 1 97.31 123 LEU A C 1
ATOM 975 O O . LEU A 1 123 ? 0.138 -9.836 8.609 1 97.31 123 LEU A O 1
ATOM 979 N N . LYS A 1 124 ? 1.472 -8.938 7.055 1 96.38 124 LYS A N 1
ATOM 980 C CA . LYS A 1 124 ? 2.283 -8.18 8.008 1 96.38 124 LYS A CA 1
ATOM 981 C C . LYS A 1 124 ? 2.568 -6.773 7.5 1 96.38 124 LYS A C 1
ATOM 983 O O . LYS A 1 124 ? 2.965 -6.598 6.344 1 96.38 124 LYS A O 1
ATOM 988 N N . ASP A 1 125 ? 2.242 -5.766 8.297 1 95.56 125 ASP A N 1
ATOM 989 C CA . 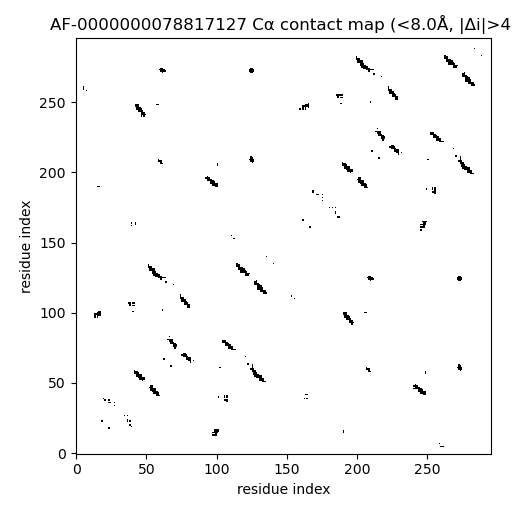ASP A 1 125 ? 2.535 -4.371 7.984 1 95.56 125 ASP A CA 1
ATOM 990 C C . ASP A 1 125 ? 1.91 -3.967 6.648 1 95.56 125 ASP A C 1
ATOM 992 O O . ASP A 1 125 ? 2.557 -3.316 5.828 1 95.56 125 ASP A O 1
ATOM 996 N N . GLY A 1 126 ? 0.747 -4.465 6.461 1 95.31 126 GLY A N 1
ATOM 997 C CA . GLY A 1 126 ? -0.014 -4.078 5.281 1 95.31 126 GLY A CA 1
ATOM 998 C C . GLY A 1 126 ? 0.462 -4.762 4.016 1 95.31 126 GLY A C 1
ATOM 999 O O . GLY A 1 126 ? 0.067 -4.379 2.912 1 95.31 126 GLY A O 1
ATOM 1000 N N . LEU A 1 127 ? 1.356 -5.711 4.16 1 96.38 127 LEU A N 1
ATOM 1001 C CA . LEU A 1 127 ? 1.832 -6.496 3.027 1 96.38 127 LEU A CA 1
ATOM 1002 C C . LEU A 1 127 ? 1.415 -7.957 3.164 1 96.38 127 LEU A C 1
ATOM 1004 O O . LEU A 1 127 ? 1.814 -8.633 4.113 1 96.38 127 LEU A O 1
ATOM 1008 N N . LEU A 1 128 ? 0.589 -8.375 2.199 1 97.5 128 LEU A N 1
ATOM 1009 C CA . LEU A 1 128 ? 0.215 -9.781 2.148 1 97.5 128 LEU A CA 1
ATOM 1010 C C . LEU A 1 128 ? 1.221 -10.578 1.326 1 97.5 128 LEU A C 1
ATOM 1012 O O . LEU A 1 128 ? 1.462 -10.266 0.158 1 97.5 128 LEU A O 1
ATOM 1016 N N . THR A 1 129 ? 1.834 -11.547 1.94 1 97.5 129 THR A N 1
ATOM 1017 C CA . THR A 1 129 ? 2.789 -12.406 1.257 1 97.5 129 THR A CA 1
ATOM 1018 C C . THR A 1 129 ? 2.242 -13.828 1.136 1 97.5 129 THR A C 1
ATOM 1020 O O . THR A 1 129 ? 1.92 -14.461 2.143 1 97.5 129 THR A O 1
ATOM 1023 N N . ILE A 1 130 ? 2.102 -14.289 -0.052 1 97.88 130 ILE A N 1
ATOM 1024 C CA . ILE A 1 130 ? 1.632 -15.641 -0.337 1 97.88 130 ILE A CA 1
ATOM 1025 C C . ILE A 1 130 ? 2.779 -16.484 -0.89 1 97.88 130 ILE A C 1
ATOM 1027 O O . ILE A 1 130 ? 3.332 -16.172 -1.948 1 97.88 130 ILE A O 1
ATOM 1031 N N . ALA A 1 131 ? 3.078 -17.516 -0.203 1 97.38 131 ALA A N 1
ATOM 1032 C CA . ALA A 1 131 ? 4.199 -18.391 -0.57 1 97.38 131 ALA A CA 1
ATOM 1033 C C . ALA A 1 131 ? 3.754 -19.469 -1.542 1 97.38 131 ALA A C 1
ATOM 1035 O O . ALA A 1 131 ? 2.715 -20.109 -1.341 1 97.38 131 ALA A O 1
ATOM 1036 N N . CYS A 1 132 ? 4.574 -19.625 -2.602 1 96.31 132 CYS A N 1
ATOM 1037 C CA . CYS A 1 132 ? 4.316 -20.641 -3.621 1 96.31 132 CYS A CA 1
ATOM 1038 C C . CYS A 1 132 ? 5.562 -21.484 -3.881 1 96.31 132 CYS A C 1
ATOM 1040 O O . CYS A 1 132 ? 6.684 -21 -3.701 1 96.31 132 CYS A O 1
ATOM 1042 N N . GLU A 1 133 ? 5.293 -22.703 -4.258 1 95.69 133 GLU A N 1
ATOM 1043 C CA . GLU A 1 133 ? 6.375 -23.625 -4.57 1 95.69 133 GLU A CA 1
ATOM 1044 C C . GLU A 1 133 ? 6.074 -24.422 -5.836 1 95.69 133 GLU A C 1
ATOM 1046 O O . GLU A 1 133 ? 4.977 -24.953 -5.992 1 95.69 133 GLU A O 1
ATOM 1051 N N . ARG A 1 134 ? 7.043 -24.375 -6.703 1 91.94 134 ARG A N 1
ATOM 1052 C CA . ARG A 1 134 ? 6.914 -25.219 -7.883 1 91.94 134 ARG A CA 1
ATOM 1053 C C . ARG A 1 134 ? 7.27 -26.672 -7.555 1 91.94 134 ARG A C 1
ATOM 1055 O O . ARG A 1 134 ? 8.336 -26.938 -7 1 91.94 134 ARG A O 1
ATOM 1062 N N . ILE A 1 135 ? 6.391 -27.609 -7.855 1 88 135 ILE A N 1
ATOM 1063 C CA . ILE A 1 135 ? 6.637 -29.031 -7.605 1 88 135 ILE A CA 1
ATOM 1064 C C . ILE A 1 135 ? 7.062 -29.719 -8.898 1 88 135 ILE A C 1
ATOM 1066 O O . ILE A 1 135 ? 6.32 -29.703 -9.891 1 88 135 ILE A O 1
ATOM 1070 N N . VAL A 1 136 ? 8.266 -29.812 -9.18 1 74.5 136 VAL A N 1
ATOM 1071 C CA . VAL A 1 136 ? 8.805 -30.5 -10.344 1 74.5 136 VAL A CA 1
ATOM 1072 C C . VAL A 1 136 ? 8.609 -32 -10.195 1 74.5 136 VAL A C 1
ATOM 1074 O O . VAL A 1 136 ? 9.031 -32.594 -9.195 1 74.5 136 VAL A O 1
ATOM 1077 N N . PRO A 1 137 ? 7.754 -32.562 -11.07 1 69.12 137 PRO A N 1
ATOM 1078 C CA . PRO A 1 137 ? 7.621 -34.031 -10.953 1 69.12 137 PRO A CA 1
ATOM 1079 C C . PRO A 1 137 ? 8.969 -34.75 -11 1 69.12 137 PRO A C 1
ATOM 1081 O O . PRO A 1 137 ? 9.922 -34.25 -11.594 1 69.12 137 PRO A O 1
ATOM 1084 N N . GLU A 1 138 ? 8.992 -35.781 -10.133 1 60.41 138 GLU A N 1
ATOM 1085 C CA . GLU A 1 138 ? 10.148 -36.656 -10.023 1 60.41 138 GLU A CA 1
ATOM 1086 C C . GLU A 1 138 ? 10.656 -37.094 -11.406 1 60.41 138 GLU A C 1
ATOM 1088 O O . GLU A 1 138 ? 11.867 -37.188 -11.625 1 60.41 138 GLU A O 1
ATOM 1093 N N . TYR A 1 139 ? 9.648 -37.344 -12.234 1 56.72 139 TYR A N 1
ATOM 1094 C CA . TYR A 1 139 ? 10.078 -37.906 -13.508 1 56.72 139 TYR A CA 1
ATOM 1095 C C . TYR A 1 139 ? 10.797 -36.875 -14.352 1 56.72 139 TYR A C 1
ATOM 1097 O O . TYR A 1 139 ? 11.508 -37.219 -15.297 1 56.72 139 TYR A O 1
ATOM 1105 N N . LYS A 1 140 ? 10.648 -35.656 -14.055 1 58.22 140 LYS A N 1
ATOM 1106 C CA . LYS A 1 140 ? 11.328 -34.625 -14.797 1 58.22 140 LYS A CA 1
ATOM 1107 C C . LYS A 1 140 ? 12.68 -34.281 -14.172 1 58.22 140 LYS A C 1
ATOM 1109 O O . LYS A 1 140 ? 13.414 -33.438 -14.672 1 58.22 140 LYS A O 1
ATOM 1114 N N . LYS A 1 141 ? 12.789 -34.781 -13.07 1 55.59 141 LYS A N 1
ATOM 1115 C CA . LYS A 1 141 ? 14.125 -34.688 -12.5 1 55.59 141 LYS A CA 1
ATOM 1116 C C . LYS A 1 141 ? 15.133 -35.5 -13.297 1 55.59 141 LYS A C 1
ATOM 1118 O O . LYS A 1 141 ? 14.781 -36.562 -13.852 1 55.59 141 LYS A O 1
ATOM 1123 N N . LYS A 1 142 ? 16.031 -34.844 -13.812 1 56.28 142 LYS A N 1
ATOM 1124 C CA . LYS A 1 142 ? 17.078 -35.438 -14.641 1 56.28 142 LYS A CA 1
ATOM 1125 C C . LYS A 1 142 ? 17.531 -36.781 -14.055 1 56.28 142 LYS A C 1
ATOM 1127 O O . LYS A 1 142 ? 17.953 -36.844 -12.898 1 56.28 142 LYS A O 1
ATOM 1132 N N . LYS A 1 143 ? 16.922 -37.812 -14.633 1 59.47 143 LYS A N 1
ATOM 1133 C CA . LYS A 1 143 ? 17.438 -39.125 -14.242 1 59.47 143 LYS A CA 1
ATOM 1134 C C . LYS A 1 143 ? 18.734 -39.438 -14.992 1 59.47 143 LYS A C 1
ATOM 1136 O O . LYS A 1 143 ? 18.781 -39.375 -16.219 1 59.47 143 LYS A O 1
ATOM 1141 N N . LEU A 1 144 ? 19.719 -39.281 -14.281 1 59.28 144 LEU A N 1
ATOM 1142 C CA . LEU A 1 144 ? 20.953 -39.781 -14.891 1 59.28 144 LEU A CA 1
ATOM 1143 C C . LEU A 1 144 ? 20.922 -41.281 -15.078 1 59.28 144 LEU A C 1
ATOM 1145 O O . LEU A 1 144 ? 20.656 -42.031 -14.133 1 59.28 144 LEU A O 1
ATOM 1149 N N . ILE A 1 145 ? 20.594 -41.562 -16.234 1 63.59 145 ILE A N 1
ATOM 1150 C CA . ILE A 1 145 ? 20.641 -42.969 -16.547 1 63.59 145 ILE A CA 1
ATOM 1151 C C . ILE A 1 145 ? 22.109 -43.438 -16.656 1 63.59 145 ILE A C 1
ATOM 1153 O O . ILE A 1 145 ? 22.859 -42.906 -17.484 1 63.59 145 ILE A O 1
ATOM 1157 N N . GLU A 1 146 ? 22.469 -44.062 -15.641 1 61.84 146 GLU A N 1
ATOM 1158 C CA . GLU A 1 146 ? 23.812 -44.625 -15.703 1 61.84 146 GLU A CA 1
ATOM 1159 C C . GLU A 1 146 ? 23.953 -45.625 -16.844 1 61.84 146 GLU A C 1
ATOM 1161 O O . GLU A 1 146 ? 23.078 -46.5 -17.016 1 61.84 146 GLU A O 1
ATOM 1166 N N . ILE A 1 147 ? 24.672 -45.25 -17.797 1 69.31 147 ILE A N 1
ATOM 1167 C CA . ILE A 1 147 ? 25 -46.219 -18.812 1 69.31 147 ILE A CA 1
ATOM 1168 C C . ILE A 1 147 ? 25.906 -47.312 -18.203 1 69.31 147 ILE A C 1
ATOM 1170 O O . ILE A 1 147 ? 26.953 -47 -17.625 1 69.31 147 ILE A O 1
ATOM 1174 N N . LYS A 1 148 ? 25.266 -48.406 -17.875 1 63 148 LYS A N 1
ATOM 1175 C CA . LYS A 1 148 ? 26.125 -49.531 -17.547 1 63 148 LYS A CA 1
ATOM 1176 C C . LYS A 1 148 ? 26.906 -50 -18.766 1 63 148 LYS A C 1
ATOM 1178 O O . LYS A 1 148 ? 26.406 -49.938 -19.891 1 63 148 LYS A O 1
ATOM 1183 N N . MET B 1 1 ? 3.855 -32.625 -28.953 1 20.89 1 MET B N 1
ATOM 1184 C CA . MET B 1 1 ? 2.787 -31.875 -28.281 1 20.89 1 MET B CA 1
ATOM 1185 C C . MET B 1 1 ? 3.359 -30.844 -27.312 1 20.89 1 MET B C 1
ATOM 1187 O O . MET B 1 1 ? 4.191 -31.188 -26.469 1 20.89 1 MET B O 1
ATOM 1191 N N . THR B 1 2 ? 3.32 -29.5 -27.609 1 22.98 2 THR B N 1
ATOM 1192 C CA . THR B 1 2 ? 4.055 -28.312 -27.203 1 22.98 2 THR B CA 1
ATOM 1193 C C . THR B 1 2 ? 3.67 -27.906 -25.781 1 22.98 2 THR B C 1
ATOM 1195 O O . THR B 1 2 ? 2.484 -27.812 -25.453 1 22.98 2 THR B O 1
ATOM 1198 N N . SER B 1 3 ? 4.398 -28.281 -24.812 1 26.52 3 SER B N 1
ATOM 1199 C CA . SER B 1 3 ? 4.348 -28.062 -23.359 1 26.52 3 SER B CA 1
ATOM 1200 C C . SER B 1 3 ? 4.047 -26.609 -23.031 1 26.52 3 SER B C 1
ATOM 1202 O O . SER B 1 3 ? 4.84 -25.719 -23.359 1 26.52 3 SER B O 1
ATOM 1204 N N . ARG B 1 4 ? 2.834 -26.219 -23.266 1 30.78 4 ARG B N 1
ATOM 1205 C CA . ARG B 1 4 ? 2.322 -24.859 -23.031 1 30.78 4 ARG B CA 1
ATOM 1206 C C . ARG B 1 4 ? 2.611 -24.406 -21.609 1 30.78 4 ARG B C 1
ATOM 1208 O O . ARG B 1 4 ? 2.107 -25 -20.641 1 30.78 4 ARG B O 1
ATOM 1215 N N . ASP B 1 5 ? 3.844 -24.094 -21.344 1 27.36 5 ASP B N 1
ATOM 1216 C CA . ASP B 1 5 ? 4.578 -23.609 -20.172 1 27.36 5 ASP B CA 1
ATOM 1217 C C . ASP B 1 5 ? 3.764 -22.578 -19.391 1 27.36 5 ASP B C 1
ATOM 1219 O O . ASP B 1 5 ? 2.84 -21.969 -19.938 1 27.36 5 ASP B O 1
ATOM 1223 N N . LEU B 1 6 ? 3.711 -22.578 -18.203 1 29.31 6 LEU B N 1
ATOM 1224 C CA . LEU B 1 6 ? 3.311 -21.562 -17.219 1 29.31 6 LEU B CA 1
ATOM 1225 C C . LEU B 1 6 ? 3.57 -20.172 -17.75 1 29.31 6 LEU B C 1
ATOM 1227 O O . LEU B 1 6 ? 4.504 -19.484 -17.312 1 29.31 6 LEU B O 1
ATOM 1231 N N . SER B 1 7 ? 3.354 -19.719 -19.094 1 29.2 7 SER B N 1
ATOM 1232 C CA . SER B 1 7 ? 3.33 -18.594 -20.031 1 29.2 7 SER B CA 1
ATOM 1233 C C . SER B 1 7 ? 2.471 -17.453 -19.5 1 29.2 7 SER B C 1
ATOM 1235 O O . SER B 1 7 ? 2.291 -16.438 -20.188 1 29.2 7 SER B O 1
ATOM 1237 N N . ILE B 1 8 ? 1.59 -17.75 -18.594 1 33.81 8 ILE B N 1
ATOM 1238 C CA . ILE B 1 8 ? 0.683 -16.672 -18.219 1 33.81 8 ILE B CA 1
ATOM 1239 C C . ILE B 1 8 ? 1.471 -15.547 -17.547 1 33.81 8 ILE B C 1
ATOM 1241 O O . ILE B 1 8 ? 0.949 -14.445 -17.344 1 33.81 8 ILE B O 1
ATOM 1245 N N . PHE B 1 9 ? 2.508 -15.867 -16.719 1 34.88 9 PHE B N 1
ATOM 1246 C CA . PHE B 1 9 ? 3.342 -14.797 -16.188 1 34.88 9 PHE B CA 1
ATOM 1247 C C . PHE B 1 9 ? 3.863 -13.914 -17.312 1 34.88 9 PHE B C 1
ATOM 1249 O O . PHE B 1 9 ? 4.449 -12.859 -17.047 1 34.88 9 PHE B O 1
ATOM 1256 N N . ASN B 1 10 ? 3.975 -14.438 -18.516 1 30.11 10 ASN B N 1
ATOM 1257 C CA . ASN B 1 10 ? 4.633 -13.68 -19.562 1 30.11 10 ASN B CA 1
ATOM 1258 C C . ASN B 1 10 ? 3.842 -12.43 -19.938 1 30.11 10 ASN B C 1
ATOM 1260 O O . ASN B 1 10 ? 4.426 -11.383 -20.234 1 30.11 10 ASN B O 1
ATOM 1264 N N . THR B 1 11 ? 2.562 -12.695 -20.281 1 30.33 11 THR B N 1
ATOM 1265 C CA . THR B 1 11 ? 2.006 -11.5 -20.922 1 30.33 11 THR B CA 1
ATOM 1266 C C . THR B 1 11 ? 1.647 -10.453 -19.875 1 30.33 11 THR B C 1
ATOM 1268 O O . THR B 1 11 ? 0.502 -10 -19.797 1 30.33 11 THR B O 1
ATOM 1271 N N . LEU B 1 12 ? 1.928 -10.727 -18.672 1 32.62 12 LEU B N 1
ATOM 1272 C CA . LEU B 1 12 ? 1.655 -9.656 -17.719 1 32.62 12 LEU B CA 1
ATOM 1273 C C . LEU B 1 12 ? 2.275 -8.344 -18.172 1 32.62 12 LEU B C 1
ATOM 1275 O O . LEU B 1 12 ? 3.496 -8.242 -18.312 1 32.62 12 LEU B O 1
ATOM 1279 N N . ARG B 1 13 ? 1.621 -7.77 -19.156 1 29.48 13 ARG B N 1
ATOM 1280 C CA . ARG B 1 13 ? 2.105 -6.406 -19.375 1 29.48 13 ARG B CA 1
ATOM 1281 C C . ARG B 1 13 ? 2.254 -5.672 -18.047 1 29.48 13 ARG B C 1
ATOM 1283 O O . ARG B 1 13 ? 1.361 -5.723 -17.188 1 29.48 13 ARG B O 1
ATOM 1290 N N . PRO B 1 14 ? 3.41 -5.551 -17.625 1 30.48 14 PRO B N 1
ATOM 1291 C CA . PRO B 1 14 ? 3.746 -4.859 -16.375 1 30.48 14 PRO B CA 1
ATOM 1292 C C . PRO B 1 14 ? 2.895 -3.613 -16.141 1 30.48 14 PRO B C 1
ATOM 1294 O O . PRO B 1 14 ? 2.998 -2.643 -16.891 1 30.48 14 PRO B O 1
ATOM 1297 N N . PHE B 1 15 ? 1.599 -3.664 -16.344 1 30.97 15 PHE B N 1
ATOM 1298 C CA . PHE B 1 15 ? 1.022 -2.387 -15.938 1 30.97 15 PHE B CA 1
ATOM 1299 C C . PHE B 1 15 ? 1.399 -2.053 -14.5 1 30.97 15 PHE B C 1
ATOM 1301 O O . PHE B 1 15 ? 0.858 -2.639 -13.562 1 30.97 15 PHE B O 1
ATOM 1308 N N . SER B 1 16 ? 2.643 -2.062 -14.266 1 31.19 16 SER B N 1
ATOM 1309 C CA . SER B 1 16 ? 3.217 -1.725 -12.969 1 31.19 16 SER B CA 1
ATOM 1310 C C . SER B 1 16 ? 2.586 -0.459 -12.398 1 31.19 16 SER B C 1
ATOM 1312 O O . SER B 1 16 ? 2.318 0.493 -13.133 1 31.19 16 SER B O 1
ATOM 1314 N N . ILE B 1 17 ? 1.788 -0.521 -11.555 1 32.97 17 ILE B N 1
ATOM 1315 C CA . ILE B 1 17 ? 1.543 0.662 -10.742 1 32.97 17 ILE B CA 1
ATOM 1316 C C . ILE B 1 17 ? 2.777 1.562 -10.75 1 32.97 17 ILE B C 1
ATOM 1318 O O . ILE B 1 17 ? 2.695 2.74 -10.391 1 32.97 17 ILE B O 1
ATOM 1322 N N . GLY B 1 18 ? 3.953 0.989 -11.039 1 35.44 18 GLY B N 1
ATOM 1323 C CA . GLY B 1 18 ? 5.121 1.835 -11.234 1 35.44 18 GLY B CA 1
ATOM 1324 C C . GLY B 1 18 ? 5.129 2.547 -12.57 1 35.44 18 GLY B C 1
ATOM 1325 O O . GLY B 1 18 ? 6.094 3.236 -12.914 1 35.44 18 GLY B O 1
ATOM 1326 N N . PHE B 1 19 ? 4.367 2.123 -13.547 1 36.66 19 PHE B N 1
ATOM 1327 C CA . PHE B 1 19 ? 4.445 2.814 -14.828 1 36.66 19 PHE B CA 1
ATOM 1328 C C . PHE B 1 19 ? 3.998 4.266 -14.688 1 36.66 19 PHE B C 1
ATOM 1330 O O . PHE B 1 19 ? 4.262 5.09 -15.57 1 36.66 19 PHE B O 1
ATOM 1337 N N . ASP B 1 20 ? 3.402 4.625 -13.727 1 35.31 20 ASP B N 1
ATOM 1338 C CA . ASP B 1 20 ? 3.307 6.066 -13.523 1 35.31 20 ASP B CA 1
ATOM 1339 C C . ASP B 1 20 ? 4.688 6.691 -13.336 1 35.31 20 ASP B C 1
ATOM 1341 O O . ASP B 1 20 ? 4.973 7.758 -13.875 1 35.31 20 ASP B O 1
ATOM 1345 N N . ASP B 1 21 ? 5.586 6.113 -12.445 1 37.75 21 ASP B N 1
ATOM 1346 C CA . ASP B 1 21 ? 6.789 6.941 -12.43 1 37.75 21 ASP B CA 1
ATOM 1347 C C . ASP B 1 21 ? 7.535 6.859 -13.758 1 37.75 21 ASP B C 1
ATOM 1349 O O . ASP B 1 21 ? 8.203 7.816 -14.156 1 37.75 21 ASP B O 1
ATOM 1353 N N . MET B 1 22 ? 7.359 5.77 -14.445 1 39.5 22 MET B N 1
ATOM 1354 C CA . MET B 1 22 ? 8.211 5.715 -15.625 1 39.5 22 MET B CA 1
ATOM 1355 C C . MET B 1 22 ? 7.691 6.648 -16.719 1 39.5 22 MET B C 1
ATOM 1357 O O . MET B 1 22 ? 8.477 7.309 -17.406 1 39.5 22 MET B O 1
ATOM 1361 N N . PHE B 1 23 ? 6.297 6.879 -16.891 1 40.34 23 PHE B N 1
ATOM 1362 C CA . PHE B 1 23 ? 5.887 7.953 -17.797 1 40.34 23 PHE B CA 1
ATOM 1363 C C . PHE B 1 23 ? 6.219 9.312 -17.188 1 40.34 23 PHE B C 1
ATOM 1365 O O . PHE B 1 23 ? 6.523 10.266 -17.922 1 40.34 23 PHE B O 1
ATOM 1372 N N . ASP B 1 24 ? 6.195 9.336 -15.969 1 39.56 24 ASP B N 1
ATOM 1373 C CA . ASP B 1 24 ? 6.719 10.578 -15.398 1 39.56 24 ASP B CA 1
ATOM 1374 C C . ASP B 1 24 ? 8.203 10.742 -15.727 1 39.56 24 ASP B C 1
ATOM 1376 O O . ASP B 1 24 ? 8.641 11.836 -16.094 1 39.56 24 ASP B O 1
ATOM 1380 N N . GLN B 1 25 ? 8.969 9.586 -15.602 1 42.56 25 GLN B N 1
ATOM 1381 C CA . GLN B 1 25 ? 10.367 9.766 -15.961 1 42.56 25 GLN B CA 1
ATOM 1382 C C . GLN B 1 25 ? 10.531 9.883 -17.469 1 42.56 25 GLN B C 1
ATOM 1384 O O . GLN B 1 25 ? 11.383 10.633 -17.953 1 42.56 25 GLN B O 1
ATOM 1389 N N . PHE B 1 26 ? 9.797 9.18 -18.312 1 43.75 26 PHE B N 1
ATOM 1390 C CA . PHE B 1 26 ? 10.031 9.305 -19.734 1 43.75 26 PHE B CA 1
ATOM 1391 C C . PHE B 1 26 ? 9.82 10.75 -20.188 1 43.75 26 PHE B C 1
ATOM 1393 O O . PHE B 1 26 ? 10.625 11.289 -20.953 1 43.75 26 PHE B O 1
ATOM 1400 N N . GLU B 1 27 ? 8.812 11.344 -19.672 1 41.19 27 GLU B N 1
ATOM 1401 C CA . GLU B 1 27 ? 8.633 12.758 -20 1 41.19 27 GLU B CA 1
ATOM 1402 C C . GLU B 1 27 ? 9.734 13.617 -19.391 1 41.19 27 GLU B C 1
ATOM 1404 O O . GLU B 1 27 ? 10.211 14.562 -20.016 1 41.19 27 GLU B O 1
ATOM 1409 N N . ASN B 1 28 ? 10.086 13.219 -18.094 1 43.12 28 ASN B N 1
ATOM 1410 C CA . ASN B 1 28 ? 11.172 14.078 -17.625 1 43.12 28 ASN B CA 1
ATOM 1411 C C . ASN B 1 28 ? 12.406 13.938 -18.516 1 43.12 28 ASN B C 1
ATOM 1413 O O . ASN B 1 28 ? 13.102 14.914 -18.781 1 43.12 28 ASN B O 1
ATOM 1417 N N . MET B 1 29 ? 12.797 12.703 -18.891 1 43.59 29 MET B N 1
ATOM 1418 C CA . MET B 1 29 ? 14.016 12.508 -19.656 1 43.59 29 MET B CA 1
ATOM 1419 C C . MET B 1 29 ? 13.883 13.117 -21.047 1 43.59 29 MET B C 1
ATOM 1421 O O . MET B 1 29 ? 14.844 13.664 -21.594 1 43.59 29 MET B O 1
ATOM 1425 N N . LEU B 1 30 ? 12.828 12.789 -21.797 1 44.91 30 LEU B N 1
ATOM 1426 C CA . LEU B 1 30 ? 13.016 13.359 -23.125 1 44.91 30 LEU B CA 1
ATOM 1427 C C . LEU B 1 30 ? 13.227 14.875 -23.047 1 44.91 30 LEU B C 1
ATOM 1429 O O . LEU B 1 30 ? 13.68 15.492 -24 1 44.91 30 LEU B O 1
ATOM 1433 N N . GLY B 1 31 ? 12.523 15.68 -22.031 1 43.16 31 GLY B N 1
ATOM 1434 C CA . GLY B 1 31 ? 12.953 17.078 -21.953 1 43.16 31 GLY B CA 1
ATOM 1435 C C . GLY B 1 31 ? 14.164 17.266 -21.078 1 43.16 31 GLY B C 1
ATOM 1436 O O . GLY B 1 31 ? 14.539 16.375 -20.312 1 43.16 31 GLY B O 1
ATOM 1437 N N . ASN B 1 32 ? 14.984 18.438 -21.125 1 39.09 32 ASN B N 1
ATOM 1438 C CA . ASN B 1 32 ? 16.156 19 -20.469 1 39.09 32 ASN B CA 1
ATOM 1439 C C . ASN B 1 32 ? 16.078 18.859 -18.953 1 39.09 32 ASN B C 1
ATOM 1441 O O . ASN B 1 32 ? 17.047 18.438 -18.312 1 39.09 32 ASN B O 1
ATOM 1445 N N . GLY B 1 33 ? 15.5 20.047 -18.234 1 39.91 33 GLY B N 1
ATOM 1446 C CA . GLY B 1 33 ? 15.688 20.562 -16.875 1 39.91 33 GLY B CA 1
ATOM 1447 C C . GLY B 1 33 ? 15.32 19.547 -15.805 1 39.91 33 GLY B C 1
ATOM 1448 O O . GLY B 1 33 ? 14.648 18.547 -16.094 1 39.91 33 GLY B O 1
ATOM 1449 N N . GLY B 1 34 ? 16.062 19.516 -14.484 1 39.75 34 GLY B N 1
ATOM 1450 C CA . GLY B 1 34 ? 15.969 18.844 -13.203 1 39.75 34 GLY B CA 1
ATOM 1451 C C . GLY B 1 34 ? 14.539 18.641 -12.734 1 39.75 34 GLY B C 1
ATOM 1452 O O . GLY B 1 34 ? 14.039 19.375 -11.891 1 39.75 34 GLY B O 1
ATOM 1453 N N . LEU B 1 35 ? 13.539 18.672 -13.453 1 39.38 35 LEU B N 1
ATOM 1454 C CA . LEU B 1 35 ? 12.219 18.516 -12.844 1 39.38 35 LEU B CA 1
ATOM 1455 C C . LEU B 1 35 ? 12.219 17.359 -11.844 1 39.38 35 LEU B C 1
ATOM 1457 O O . LEU B 1 35 ? 12.531 16.219 -12.203 1 39.38 35 LEU B O 1
ATOM 1461 N N . THR B 1 36 ? 12.805 17.562 -10.648 1 39.5 36 THR B N 1
ATOM 1462 C CA . THR B 1 36 ? 12.562 16.672 -9.516 1 39.5 36 THR B CA 1
ATOM 1463 C C . THR B 1 36 ? 11.188 16.016 -9.625 1 39.5 36 THR B C 1
ATOM 1465 O O . THR B 1 36 ? 10.164 16.703 -9.617 1 39.5 36 THR B O 1
ATOM 1468 N N . MET B 1 37 ? 10.742 15.445 -10.602 1 41.06 37 MET B N 1
ATOM 1469 C CA . MET B 1 37 ? 9.539 14.609 -10.586 1 41.06 37 MET B CA 1
ATOM 1470 C C . MET B 1 37 ? 9.289 14.062 -9.188 1 41.06 37 MET B C 1
ATOM 1472 O O . MET B 1 37 ? 10.086 13.273 -8.672 1 41.06 37 MET B O 1
ATOM 1476 N N . GLN B 1 38 ? 9.023 14.953 -8.266 1 43.97 38 GLN B N 1
ATOM 1477 C CA . GLN B 1 38 ? 8.625 14.5 -6.934 1 43.97 38 GLN B CA 1
ATOM 1478 C C . GLN B 1 38 ? 7.934 13.141 -6.992 1 43.97 38 GLN B C 1
ATOM 1480 O O . GLN B 1 38 ? 6.992 12.953 -7.77 1 43.97 38 GLN B O 1
ATOM 1485 N N . SER B 1 39 ? 8.633 12.062 -6.883 1 55.91 39 SER B N 1
ATOM 1486 C CA . SER B 1 39 ? 8.148 10.688 -6.812 1 55.91 39 SER B CA 1
ATOM 1487 C C . SER B 1 39 ? 6.781 10.625 -6.145 1 55.91 39 SER B C 1
ATOM 1489 O O . SER B 1 39 ? 6.57 11.219 -5.086 1 55.91 39 SER B O 1
ATOM 1491 N N . ASN B 1 40 ? 5.668 10.484 -6.867 1 68.19 40 ASN B N 1
ATOM 1492 C CA . ASN B 1 40 ? 4.289 10.344 -6.41 1 68.19 40 ASN B CA 1
ATOM 1493 C C . ASN B 1 40 ? 4.148 9.195 -5.41 1 68.19 40 ASN B C 1
ATOM 1495 O O . ASN B 1 40 ? 3.035 8.867 -4.992 1 68.19 40 ASN B O 1
ATOM 1499 N N . TYR B 1 41 ? 5.348 8.695 -5.199 1 78.31 41 TYR B N 1
ATOM 1500 C CA . TYR B 1 41 ? 5.312 7.66 -4.176 1 78.31 41 TYR B CA 1
ATOM 1501 C C . TYR B 1 41 ? 5.758 8.211 -2.826 1 78.31 41 TYR B C 1
ATOM 1503 O O . TYR B 1 41 ? 6.641 9.07 -2.758 1 78.31 41 TYR B O 1
ATOM 1511 N N . PRO B 1 42 ? 5.141 7.727 -1.795 1 89 42 PRO B N 1
ATOM 1512 C CA . PRO B 1 42 ? 3.986 6.836 -1.679 1 89 42 PRO B CA 1
ATOM 1513 C C . PRO B 1 42 ? 2.656 7.562 -1.863 1 89 42 PRO B C 1
ATOM 1515 O O . PRO B 1 42 ? 2.568 8.766 -1.615 1 89 42 PRO B O 1
ATOM 1518 N N . PRO B 1 43 ? 1.662 6.746 -2.324 1 86.75 43 PRO B N 1
ATOM 1519 C CA . PRO B 1 43 ? 0.335 7.359 -2.383 1 86.75 43 PRO B CA 1
ATOM 1520 C C . PRO B 1 43 ? -0.184 7.777 -1.008 1 86.75 43 PRO B C 1
ATOM 1522 O O . PRO B 1 43 ? 0.217 7.199 0.007 1 86.75 43 PRO B O 1
ATOM 1525 N N . TYR B 1 44 ? -1.055 8.805 -1.066 1 89.06 44 TYR B N 1
ATOM 1526 C CA . TYR B 1 44 ? -1.545 9.297 0.216 1 89.06 44 TYR B CA 1
ATOM 1527 C C . TYR B 1 44 ? -2.967 9.836 0.088 1 89.06 44 TYR B C 1
ATOM 1529 O O . TYR B 1 44 ? -3.422 10.148 -1.015 1 89.06 44 TYR B O 1
ATOM 1537 N N . ASN B 1 45 ? -3.684 9.836 1.24 1 88.62 45 ASN B N 1
ATOM 1538 C CA . ASN B 1 45 ? -4.957 10.531 1.405 1 88.62 45 ASN B CA 1
ATOM 1539 C C . ASN B 1 45 ? -4.816 11.742 2.32 1 88.62 45 ASN B C 1
ATOM 1541 O O . ASN B 1 45 ? -3.928 11.781 3.174 1 88.62 45 ASN B O 1
ATOM 1545 N N . ILE B 1 46 ? -5.555 12.719 2.047 1 90.75 46 ILE B N 1
ATOM 1546 C CA . ILE B 1 46 ? -5.852 13.75 3.035 1 90.75 46 ILE B CA 1
ATOM 1547 C C . ILE B 1 46 ? -7.34 13.719 3.381 1 90.75 46 ILE B C 1
ATOM 1549 O O . ILE B 1 46 ? -8.188 13.82 2.494 1 90.75 46 ILE B O 1
ATOM 1553 N N . ARG B 1 47 ? -7.551 13.578 4.695 1 90.81 47 ARG B N 1
ATOM 1554 C CA . ARG B 1 47 ? -8.938 13.445 5.137 1 90.81 47 ARG B CA 1
ATOM 1555 C C . ARG B 1 47 ? -9.273 14.461 6.215 1 90.81 47 ARG B C 1
ATOM 1557 O O . ARG B 1 47 ? -8.445 14.75 7.086 1 90.81 47 ARG B O 1
ATOM 1564 N N . LYS B 1 48 ? -10.508 14.953 6.102 1 91.06 48 LYS B N 1
ATOM 1565 C CA . LYS B 1 48 ? -11.062 15.711 7.219 1 91.06 48 LYS B CA 1
ATOM 1566 C C . LYS B 1 48 ? -11.672 14.781 8.266 1 91.06 48 LYS B C 1
ATOM 1568 O O . LYS B 1 48 ? -12.562 13.984 7.949 1 91.06 48 LYS B O 1
ATOM 1573 N N . THR B 1 49 ? -11.172 14.852 9.414 1 91.44 49 THR B N 1
ATOM 1574 C CA . THR B 1 49 ? -11.617 13.922 10.445 1 91.44 49 THR B CA 1
ATOM 1575 C C . THR B 1 49 ? -12.492 14.625 11.477 1 91.44 49 THR B C 1
ATOM 1577 O O . THR B 1 49 ? -13.039 13.984 12.375 1 91.44 49 THR B O 1
ATOM 1580 N N . GLY B 1 50 ? -12.648 15.852 11.438 1 90.88 50 GLY B N 1
ATOM 1581 C CA . GLY B 1 50 ? -13.461 16.703 12.297 1 90.88 50 GLY B CA 1
ATOM 1582 C C . GLY B 1 50 ? -13.508 18.141 11.836 1 90.88 50 GLY B C 1
ATOM 1583 O O . GLY B 1 50 ? -12.961 18.484 10.789 1 90.88 50 GLY B O 1
ATOM 1584 N N . LYS B 1 51 ? -14.18 18.969 12.531 1 88.19 51 LYS B N 1
ATOM 1585 C CA . LYS B 1 51 ? -14.344 20.375 12.156 1 88.19 51 LYS B CA 1
ATOM 1586 C C . LYS B 1 51 ? -13 21.031 11.875 1 88.19 51 LYS B C 1
ATOM 1588 O O . LYS B 1 51 ? -12.828 21.688 10.852 1 88.19 51 LYS B O 1
ATOM 1593 N N . ASP B 1 52 ? -12.008 20.828 12.734 1 91.19 52 ASP B N 1
ATOM 1594 C CA . ASP B 1 52 ? -10.688 21.438 12.578 1 91.19 52 ASP B CA 1
ATOM 1595 C C . ASP B 1 52 ? -9.594 20.375 12.562 1 91.19 52 ASP B C 1
ATOM 1597 O O . ASP B 1 52 ? -8.43 20.672 12.828 1 91.19 52 ASP B O 1
ATOM 1601 N N . ASN B 1 53 ? -10.07 19.172 12.32 1 94 53 ASN B N 1
ATOM 1602 C CA . ASN B 1 53 ? -9.117 18.062 12.383 1 94 53 ASN B CA 1
ATOM 1603 C C . ASN B 1 53 ? -8.945 17.406 11.023 1 94 53 ASN B C 1
ATOM 1605 O O . ASN B 1 53 ? -9.922 17.219 10.289 1 94 53 ASN B O 1
ATOM 1609 N N . TYR B 1 54 ? -7.68 17.031 10.656 1 93 54 TYR B N 1
ATOM 1610 C CA . TYR B 1 54 ? -7.324 16.391 9.398 1 93 54 TYR B CA 1
ATOM 1611 C C . TYR B 1 54 ? -6.332 15.258 9.633 1 93 54 TYR B C 1
ATOM 1613 O O . TYR B 1 54 ? -5.672 15.203 10.672 1 93 54 TYR B O 1
ATOM 1621 N N . ALA B 1 55 ? -6.332 14.422 8.688 1 95.31 55 ALA B N 1
ATOM 1622 C CA . ALA B 1 55 ? -5.332 13.359 8.703 1 95.31 55 ALA B CA 1
ATOM 1623 C C . ALA B 1 55 ? -4.676 13.195 7.336 1 95.31 55 ALA B C 1
ATOM 1625 O O . ALA B 1 55 ? -5.352 13.25 6.309 1 95.31 55 ALA B O 1
ATOM 1626 N N . ILE B 1 56 ? -3.391 13.148 7.344 1 95.38 56 ILE B N 1
ATOM 1627 C CA . ILE B 1 56 ? -2.646 12.664 6.188 1 95.38 56 ILE B CA 1
ATOM 1628 C C . ILE B 1 56 ? -2.369 11.172 6.336 1 95.38 56 ILE B C 1
ATOM 1630 O O . ILE B 1 56 ? -1.769 10.742 7.32 1 95.38 56 ILE B O 1
ATOM 1634 N N . GLU B 1 57 ? -2.857 10.422 5.438 1 94.62 57 GLU B N 1
ATOM 1635 C CA . GLU B 1 57 ? -2.635 8.977 5.434 1 94.62 57 GLU B CA 1
ATOM 1636 C C . GLU B 1 57 ? -1.713 8.562 4.289 1 94.62 57 GLU B C 1
ATOM 1638 O O . GLU B 1 57 ? -2.006 8.828 3.121 1 94.62 57 GLU B O 1
ATOM 1643 N N . VAL B 1 58 ? -0.604 7.918 4.574 1 93.12 58 VAL B N 1
ATOM 1644 C CA . VAL B 1 58 ? 0.383 7.512 3.58 1 93.12 58 VAL B CA 1
ATOM 1645 C C . VAL B 1 58 ? 0.472 5.988 3.529 1 93.12 58 VAL B C 1
ATOM 1647 O O . VAL B 1 58 ? 0.642 5.336 4.562 1 93.12 58 VAL B O 1
ATOM 1650 N N . ALA B 1 59 ? 0.302 5.426 2.352 1 93.06 59 ALA B N 1
ATOM 1651 C CA . ALA B 1 59 ? 0.374 3.975 2.186 1 93.06 59 ALA B CA 1
ATOM 1652 C C . ALA B 1 59 ? 1.824 3.5 2.135 1 93.06 59 ALA B C 1
ATOM 1654 O O . ALA B 1 59 ? 2.555 3.82 1.194 1 93.06 59 ALA B O 1
ATOM 1655 N N . LEU B 1 60 ? 2.168 2.701 3.133 1 95 60 LEU B N 1
ATOM 1656 C CA . LEU B 1 60 ? 3.541 2.23 3.281 1 95 60 LEU B CA 1
ATOM 1657 C C . LEU B 1 60 ? 3.58 0.722 3.498 1 95 60 LEU B C 1
ATOM 1659 O O . LEU B 1 60 ? 4.285 0.236 4.387 1 95 60 LEU B O 1
ATOM 1663 N N . ALA B 1 61 ? 2.82 0.064 2.721 1 93.69 61 ALA B N 1
ATOM 1664 C CA . ALA B 1 61 ? 2.773 -1.391 2.84 1 93.69 61 ALA B CA 1
ATOM 1665 C C . ALA B 1 61 ? 4.18 -1.985 2.852 1 93.69 61 ALA B C 1
ATOM 1667 O O . ALA B 1 61 ? 5.004 -1.657 1.997 1 93.69 61 ALA B O 1
ATOM 1668 N N . GLY B 1 62 ? 4.449 -2.863 3.832 1 93.19 62 GLY B N 1
ATOM 1669 C CA . GLY B 1 62 ? 5.727 -3.555 3.918 1 93.19 62 GLY B CA 1
ATOM 1670 C C . GLY B 1 62 ? 6.734 -2.834 4.789 1 93.19 62 GLY B C 1
ATOM 1671 O O . GLY B 1 62 ? 7.809 -3.369 5.074 1 93.19 62 GLY B O 1
ATOM 1672 N N . PHE B 1 63 ? 6.375 -1.599 5.156 1 92.94 63 PHE B N 1
ATOM 1673 C CA . PHE B 1 63 ? 7.254 -0.842 6.039 1 92.94 63 PHE B CA 1
ATOM 1674 C C . PHE B 1 63 ? 6.77 -0.917 7.48 1 92.94 63 PHE B C 1
ATOM 1676 O O . PHE B 1 63 ? 5.566 -0.953 7.734 1 92.94 63 PHE B O 1
ATOM 1683 N N . ASN B 1 64 ? 7.738 -0.964 8.367 1 93.44 64 ASN B N 1
ATOM 1684 C CA . ASN B 1 64 ? 7.402 -0.84 9.781 1 93.44 64 ASN B CA 1
ATOM 1685 C C . ASN B 1 64 ? 7.984 0.436 10.391 1 93.44 64 ASN B C 1
ATOM 1687 O O . ASN B 1 64 ? 8.578 1.248 9.68 1 93.44 64 ASN B O 1
ATOM 1691 N N . LYS B 1 65 ? 7.734 0.635 11.703 1 94.31 65 LYS B N 1
ATOM 1692 C CA . LYS B 1 65 ? 8.094 1.876 12.383 1 94.31 65 LYS B CA 1
ATOM 1693 C C . LYS B 1 65 ? 9.602 2.113 12.336 1 94.31 65 LYS B C 1
ATOM 1695 O O . LYS B 1 65 ? 10.055 3.26 12.375 1 94.31 65 LYS B O 1
ATOM 1700 N N . ASN B 1 66 ? 10.398 1.062 12.242 1 93.44 66 ASN B N 1
ATOM 1701 C CA . ASN B 1 66 ? 11.852 1.194 12.234 1 93.44 66 ASN B CA 1
ATOM 1702 C C . ASN B 1 66 ? 12.375 1.545 10.844 1 93.44 66 ASN B C 1
ATOM 1704 O O . ASN B 1 66 ? 13.539 1.929 10.695 1 93.44 66 ASN B O 1
ATOM 1708 N N . ASP B 1 67 ? 11.523 1.449 9.828 1 92.12 67 ASP B N 1
ATOM 1709 C CA . ASP B 1 67 ? 11.945 1.676 8.445 1 92.12 67 ASP B CA 1
ATOM 1710 C C . ASP B 1 67 ? 11.688 3.121 8.023 1 92.12 67 ASP B C 1
ATOM 1712 O O . ASP B 1 67 ? 12.219 3.58 7.008 1 92.12 67 ASP B O 1
ATOM 1716 N N . VAL B 1 68 ? 10.859 3.842 8.797 1 94.88 68 VAL B N 1
ATOM 1717 C CA . VAL B 1 68 ? 10.336 5.117 8.312 1 94.88 68 VAL B CA 1
ATOM 1718 C C . VAL B 1 68 ? 10.602 6.207 9.352 1 94.88 68 VAL B C 1
ATOM 1720 O O . VAL B 1 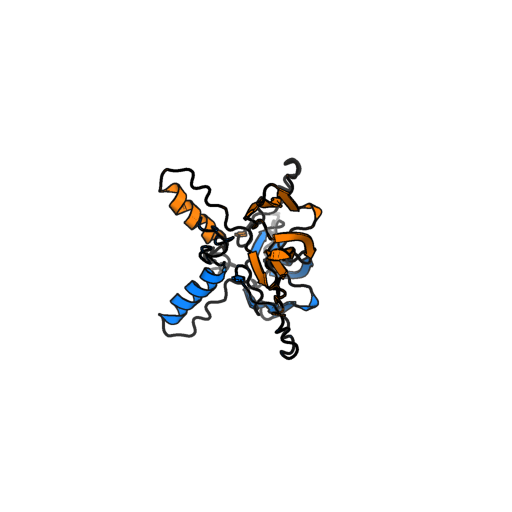68 ? 10.586 5.945 10.555 1 94.88 68 VAL B O 1
ATOM 1723 N N . GLU B 1 69 ? 10.883 7.379 8.875 1 96.31 69 GLU B N 1
ATOM 1724 C CA . GLU B 1 69 ? 11.016 8.547 9.734 1 96.31 69 GLU B CA 1
ATOM 1725 C C . GLU B 1 69 ? 10.086 9.672 9.289 1 96.31 69 GLU B C 1
ATOM 1727 O O . GLU B 1 69 ? 9.836 9.844 8.094 1 96.31 69 GLU B O 1
ATOM 1732 N N . VAL B 1 70 ? 9.531 10.375 10.195 1 97.12 70 VAL B N 1
ATOM 1733 C CA . VAL B 1 70 ? 8.664 11.531 9.969 1 97.12 70 VAL B CA 1
ATOM 1734 C C . VAL B 1 70 ? 9.281 12.766 10.617 1 97.12 70 VAL B C 1
ATOM 1736 O O . VAL B 1 70 ? 9.539 12.781 11.82 1 97.12 70 VAL B O 1
ATOM 1739 N N . GLU B 1 71 ? 9.492 13.773 9.773 1 96.69 71 GLU B N 1
ATOM 1740 C CA . GLU B 1 71 ? 10.102 15.008 10.258 1 96.69 71 GLU B CA 1
ATOM 1741 C C . GLU B 1 71 ? 9.242 16.219 9.914 1 96.69 71 GLU B C 1
ATOM 1743 O O . GLU B 1 71 ? 8.703 16.312 8.805 1 96.69 71 GLU B O 1
ATOM 1748 N N . PHE B 1 72 ? 9.109 17.047 10.93 1 95.75 72 PHE B N 1
ATOM 1749 C CA . PHE B 1 72 ? 8.406 18.297 10.703 1 95.75 72 PHE B CA 1
ATOM 1750 C C . PHE B 1 72 ? 9.281 19.5 11.055 1 95.75 72 PHE B C 1
ATOM 1752 O O . PHE B 1 72 ? 9.656 19.672 12.219 1 95.75 72 PHE B O 1
ATOM 1759 N N . GLU B 1 73 ? 9.602 20.25 10.031 1 94.69 73 GLU B N 1
ATOM 1760 C CA . GLU B 1 73 ? 10.438 21.438 10.211 1 94.69 73 GLU B CA 1
ATOM 1761 C C . GLU B 1 73 ? 10.094 22.516 9.188 1 94.69 73 GLU B C 1
ATOM 1763 O O . GLU B 1 73 ? 9.922 22.234 8 1 94.69 73 GLU B O 1
ATOM 1768 N N . ASP B 1 74 ? 10.055 23.797 9.641 1 92.75 74 ASP B N 1
ATOM 1769 C CA . ASP B 1 74 ? 9.828 24.953 8.773 1 92.75 74 ASP B CA 1
ATOM 1770 C C . ASP B 1 74 ? 8.617 24.734 7.879 1 92.75 74 ASP B C 1
ATOM 1772 O O . ASP B 1 74 ? 8.703 24.906 6.66 1 92.75 74 ASP B O 1
ATOM 1776 N N . ASN B 1 75 ? 7.508 24.266 8.367 1 92.38 75 ASN B N 1
ATOM 1777 C CA . ASN B 1 75 ? 6.219 24.078 7.715 1 92.38 75 ASN B CA 1
ATOM 1778 C C . ASN B 1 75 ? 6.273 22.969 6.668 1 92.38 75 ASN B C 1
ATOM 1780 O O . ASN B 1 75 ? 5.398 22.875 5.805 1 92.38 75 ASN B O 1
ATOM 1784 N N . LEU B 1 76 ? 7.383 22.188 6.844 1 93.88 76 LEU B N 1
ATOM 1785 C CA . LEU B 1 76 ? 7.523 21.078 5.918 1 93.88 76 LEU B CA 1
ATOM 1786 C C . LEU B 1 76 ? 7.492 19.75 6.668 1 93.88 76 LEU B C 1
ATOM 1788 O O . LEU B 1 76 ? 8.336 19.5 7.531 1 93.88 76 LEU B O 1
ATOM 1792 N N . LEU B 1 77 ? 6.477 19 6.367 1 94.88 77 LEU B N 1
ATOM 1793 C CA . LEU B 1 77 ? 6.375 17.641 6.895 1 94.88 77 LEU B CA 1
ATOM 1794 C C . LEU B 1 77 ? 6.961 16.625 5.91 1 94.88 77 LEU B C 1
ATOM 1796 O O . LEU B 1 77 ? 6.504 16.531 4.77 1 94.88 77 LEU B O 1
ATOM 1800 N N . THR B 1 78 ? 7.992 15.93 6.34 1 95.31 78 THR B N 1
ATOM 1801 C CA . THR B 1 78 ? 8.656 14.977 5.449 1 95.31 78 THR B CA 1
ATOM 1802 C C . THR B 1 78 ? 8.555 13.562 6.004 1 95.31 78 THR B C 1
ATOM 1804 O O . THR B 1 78 ? 8.859 13.32 7.176 1 95.31 78 THR B O 1
ATOM 1807 N N . VAL B 1 79 ? 8.039 12.711 5.188 1 95.12 79 VAL B N 1
ATOM 1808 C CA . VAL B 1 79 ? 8.047 11.281 5.465 1 95.12 79 VAL B CA 1
ATOM 1809 C C . VAL B 1 79 ? 9.07 10.586 4.566 1 95.12 79 VAL B C 1
ATOM 1811 O O . VAL B 1 79 ? 9.055 10.766 3.346 1 95.12 79 VAL B O 1
ATOM 1814 N N . ARG B 1 80 ? 9.992 9.805 5.172 1 94.06 80 ARG B N 1
ATOM 1815 C CA . ARG B 1 80 ? 11.008 9.18 4.332 1 94.06 80 ARG B CA 1
ATOM 1816 C C . ARG B 1 80 ? 11.492 7.867 4.945 1 94.06 80 ARG B C 1
ATOM 1818 O O . ARG B 1 80 ? 11.281 7.621 6.137 1 94.06 80 ARG B O 1
ATOM 1825 N N . THR B 1 81 ? 12.094 6.969 4.117 1 92.25 81 THR B N 1
ATOM 1826 C CA . THR B 1 81 ? 12.758 5.766 4.605 1 92.25 81 THR B CA 1
ATOM 1827 C C . THR B 1 81 ? 13.984 6.129 5.445 1 92.25 81 THR B C 1
ATOM 1829 O O . THR B 1 81 ? 14.703 7.074 5.121 1 92.25 81 THR B O 1
ATOM 1832 N N . LYS B 1 82 ? 14.094 5.383 6.574 1 91.06 82 LYS B N 1
ATOM 1833 C CA . LYS B 1 82 ? 15.328 5.555 7.344 1 91.06 82 LYS B CA 1
ATOM 1834 C C . LYS B 1 82 ? 16.531 5.027 6.578 1 91.06 82 LYS B C 1
ATOM 1836 O O . LYS B 1 82 ? 16.422 4.055 5.828 1 91.06 82 LYS B O 1
ATOM 1841 N N . GLN B 1 83 ? 17.609 5.879 6.336 1 70.62 83 GLN B N 1
ATOM 1842 C CA . GLN B 1 83 ? 18.828 5.484 5.633 1 70.62 83 GLN B CA 1
ATOM 1843 C C . GLN B 1 83 ? 19.422 4.211 6.23 1 70.62 83 GLN B C 1
ATOM 1845 O O . GLN B 1 83 ? 19.641 4.125 7.438 1 70.62 83 GLN B O 1
ATOM 1850 N N . VAL B 1 84 ? 18.812 3.135 5.926 1 56.22 84 VAL B N 1
ATOM 1851 C CA . VAL B 1 84 ? 19.531 1.951 6.387 1 56.22 84 VAL B CA 1
ATOM 1852 C C . VAL B 1 84 ? 20.938 1.945 5.809 1 56.22 84 VAL B C 1
ATOM 1854 O O . VAL B 1 84 ? 21.156 2.406 4.688 1 56.22 84 VAL B O 1
ATOM 1857 N N . ASP B 1 85 ? 21.875 2.08 6.664 1 47.06 85 ASP B N 1
ATOM 1858 C CA . ASP B 1 85 ? 23.234 1.768 6.227 1 47.06 85 ASP B CA 1
ATOM 1859 C C . ASP B 1 85 ? 23.219 0.677 5.16 1 47.06 85 ASP B C 1
ATOM 1861 O O . ASP B 1 85 ? 22.547 -0.344 5.309 1 47.06 85 ASP B O 1
ATOM 1865 N N . LYS B 1 86 ? 23.422 1.119 3.988 1 43.88 86 LYS B N 1
ATOM 1866 C CA . LYS B 1 86 ? 23.547 0.324 2.77 1 43.88 86 LYS B CA 1
ATOM 1867 C C . LYS B 1 86 ? 24.062 -1.074 3.078 1 43.88 86 LYS B C 1
ATOM 1869 O O . LYS B 1 86 ? 24.281 -1.877 2.168 1 43.88 86 LYS B O 1
ATOM 1874 N N . SER B 1 87 ? 24.797 -1.188 4.117 1 41.69 87 SER B N 1
ATOM 1875 C CA . SER B 1 87 ? 25.562 -2.426 4.012 1 41.69 87 SER B CA 1
ATOM 1876 C C . SER B 1 87 ? 24.641 -3.627 3.814 1 41.69 87 SER B C 1
ATOM 1878 O O . SER B 1 87 ? 25.062 -4.656 3.285 1 41.69 87 SER B O 1
ATOM 1880 N N . GLU B 1 88 ? 23.609 -3.709 4.676 1 41.22 88 GLU B N 1
ATOM 1881 C CA . GLU B 1 88 ? 22.984 -5.027 4.543 1 41.22 88 GLU B CA 1
ATOM 1882 C C . GLU B 1 88 ? 22.031 -5.074 3.357 1 41.22 88 GLU B C 1
ATOM 1884 O O . GLU B 1 88 ? 20.875 -4.641 3.465 1 41.22 88 GLU B O 1
ATOM 1889 N N . ASP B 1 89 ? 22.438 -4.551 2.291 1 41.22 89 ASP B N 1
ATOM 1890 C CA . ASP B 1 89 ? 21.797 -4.816 1.011 1 41.22 89 ASP B CA 1
ATOM 1891 C C . ASP B 1 89 ? 21.062 -6.16 1.029 1 41.22 89 ASP B C 1
ATOM 1893 O O . ASP B 1 89 ? 21.703 -7.215 1.07 1 41.22 89 ASP B O 1
ATOM 1897 N N . LYS B 1 90 ? 20.172 -6.367 1.815 1 42.78 90 LYS B N 1
ATOM 1898 C CA . LYS B 1 90 ? 19.5 -7.648 1.587 1 42.78 90 LYS B CA 1
ATOM 1899 C C . LYS B 1 90 ? 19.359 -7.93 0.094 1 42.78 90 LYS B C 1
ATOM 1901 O O . LYS B 1 90 ? 18.438 -7.41 -0.55 1 42.78 90 LYS B O 1
ATOM 1906 N N . SER B 1 91 ? 20.406 -7.812 -0.685 1 43.34 91 SER B N 1
ATOM 1907 C CA . SER B 1 91 ? 20.625 -8.383 -2.012 1 43.34 91 SER B CA 1
ATOM 1908 C C . SER B 1 91 ? 19.703 -9.555 -2.27 1 43.34 91 SER B C 1
ATOM 1910 O O . SER B 1 91 ? 19.5 -9.961 -3.418 1 43.34 91 SER B O 1
ATOM 1912 N N . ASP B 1 92 ? 19.5 -10.336 -1.249 1 47.72 92 ASP B N 1
ATOM 1913 C CA . ASP B 1 92 ? 19 -11.68 -1.551 1 47.72 92 ASP B CA 1
ATOM 1914 C C . ASP B 1 92 ? 17.531 -11.625 -1.992 1 47.72 92 ASP B C 1
ATOM 1916 O O . ASP B 1 92 ? 16.766 -12.539 -1.701 1 47.72 92 ASP B O 1
ATOM 1920 N N . ASP B 1 93 ? 17.094 -10.336 -2.109 1 54.19 93 ASP B N 1
ATOM 1921 C CA . ASP B 1 93 ? 15.68 -10.352 -2.471 1 54.19 93 ASP B CA 1
ATOM 1922 C C . ASP B 1 93 ? 15.469 -10.992 -3.84 1 54.19 93 ASP B C 1
ATOM 1924 O O . ASP B 1 93 ? 16.031 -10.531 -4.84 1 54.19 93 ASP B O 1
ATOM 1928 N N . GLY B 1 94 ? 15.336 -12.195 -3.865 1 63.91 94 GLY B N 1
ATOM 1929 C CA . GLY B 1 94 ? 14.984 -12.969 -5.039 1 63.91 94 GLY B CA 1
ATOM 1930 C C . GLY B 1 94 ? 14.625 -12.117 -6.238 1 63.91 94 GLY B C 1
ATOM 1931 O O . GLY B 1 94 ? 14.539 -10.891 -6.129 1 63.91 94 GLY B O 1
ATOM 1932 N N . GLU B 1 95 ? 14.828 -12.578 -7.375 1 81.25 95 GLU B N 1
ATOM 1933 C CA . GLU B 1 95 ? 14.484 -11.953 -8.648 1 81.25 95 GLU B CA 1
ATOM 1934 C C . GLU B 1 95 ? 13.008 -11.57 -8.688 1 81.25 95 GLU B C 1
ATOM 1936 O O . GLU B 1 95 ? 12.141 -12.375 -8.328 1 81.25 95 GLU B O 1
ATOM 1941 N N . ILE B 1 96 ? 12.836 -10.281 -8.953 1 78.44 96 ILE B N 1
ATOM 1942 C CA . ILE B 1 96 ? 11.461 -9.828 -9.102 1 78.44 96 ILE B CA 1
ATOM 1943 C C . ILE B 1 96 ? 10.961 -10.148 -10.516 1 78.44 96 ILE B C 1
ATOM 1945 O O . ILE B 1 96 ? 11.562 -9.727 -11.5 1 78.44 96 ILE B O 1
ATOM 1949 N N . ILE B 1 97 ? 10 -10.945 -10.516 1 80.12 97 ILE B N 1
ATOM 1950 C CA . ILE B 1 97 ? 9.391 -11.359 -11.766 1 80.12 97 ILE B CA 1
ATOM 1951 C C . ILE B 1 97 ? 8.352 -10.328 -12.203 1 80.12 97 ILE B C 1
ATOM 1953 O O . ILE B 1 97 ? 8.25 -10 -13.391 1 80.12 97 ILE B O 1
ATOM 1957 N N . HIS B 1 98 ? 7.543 -9.852 -11.375 1 82.38 98 HIS B N 1
ATOM 1958 C CA . HIS B 1 98 ? 6.57 -8.781 -11.555 1 82.38 98 HIS B CA 1
ATOM 1959 C C . HIS B 1 98 ? 6.668 -7.746 -10.445 1 82.38 98 HIS B C 1
ATOM 1961 O O . HIS B 1 98 ? 6.66 -8.102 -9.258 1 82.38 98 HIS B O 1
ATOM 1967 N N . LYS B 1 99 ? 6.801 -6.453 -10.906 1 80.5 99 LYS B N 1
ATOM 1968 C CA . LYS B 1 99 ? 6.965 -5.371 -9.938 1 80.5 99 LYS B CA 1
ATOM 1969 C C . LYS B 1 99 ? 5.801 -4.387 -10.016 1 80.5 99 LYS B C 1
ATOM 1971 O O . LYS B 1 99 ? 5.633 -3.688 -11.016 1 80.5 99 LYS B O 1
ATOM 1976 N N . GLY B 1 100 ? 4.969 -4.453 -8.922 1 78.94 100 GLY B N 1
ATOM 1977 C CA . GLY B 1 100 ? 3.865 -3.514 -8.82 1 78.94 100 GLY B CA 1
ATOM 1978 C C . GLY B 1 100 ? 3.938 -2.643 -7.582 1 78.94 100 GLY B C 1
ATOM 1979 O O . GLY B 1 100 ? 3.217 -1.646 -7.473 1 78.94 100 GLY B O 1
ATOM 1980 N N . ILE B 1 101 ? 4.746 -3.074 -6.656 1 80.88 101 ILE B N 1
ATOM 1981 C CA . ILE B 1 101 ? 4.898 -2.355 -5.395 1 80.88 101 ILE B CA 1
ATOM 1982 C C . ILE B 1 101 ? 6.285 -1.72 -5.324 1 80.88 101 ILE B C 1
ATOM 1984 O O . ILE B 1 101 ? 7.289 -2.381 -5.594 1 80.88 101 ILE B O 1
ATOM 1988 N N . SER B 1 102 ? 6.312 -0.46 -5.047 1 70.5 102 SER B N 1
ATOM 1989 C CA . SER B 1 102 ? 7.613 0.174 -4.871 1 70.5 102 SER B CA 1
ATOM 1990 C C . SER B 1 102 ? 8.125 -0.001 -3.445 1 70.5 102 SER B C 1
ATOM 1992 O O . SER B 1 102 ? 7.398 0.254 -2.484 1 70.5 102 SER B O 1
ATOM 1994 N N . GLN B 1 103 ? 9.133 -0.749 -3.289 1 68.88 103 GLN B N 1
ATOM 1995 C CA . GLN B 1 103 ? 9.773 -0.857 -1.982 1 68.88 103 GLN B CA 1
ATOM 1996 C C . GLN B 1 103 ? 11.102 -0.111 -1.958 1 68.88 103 GLN B C 1
ATOM 1998 O O . GLN B 1 103 ? 12.016 -0.48 -1.213 1 68.88 103 GLN B O 1
ATOM 2003 N N . ARG B 1 104 ? 11.133 0.884 -2.691 1 72.56 104 ARG B N 1
ATOM 2004 C CA . ARG B 1 104 ? 12.344 1.685 -2.809 1 72.56 104 ARG B CA 1
ATOM 2005 C C . ARG B 1 104 ? 12.406 2.75 -1.719 1 72.56 104 ARG B C 1
ATOM 2007 O O . ARG B 1 104 ? 11.43 2.965 -0.999 1 72.56 104 ARG B O 1
ATOM 2014 N N . GLN B 1 105 ? 13.625 3.209 -1.664 1 81.62 105 GLN B N 1
ATOM 2015 C CA . GLN B 1 105 ? 13.758 4.395 -0.823 1 81.62 105 GLN B CA 1
ATOM 2016 C C . GLN B 1 105 ? 12.867 5.527 -1.318 1 81.62 105 GLN B C 1
ATOM 2018 O O . GLN B 1 105 ? 12.711 5.719 -2.525 1 81.62 105 GLN B O 1
ATOM 2023 N N . PHE B 1 106 ? 12.273 6.254 -0.357 1 83.31 106 PHE B N 1
ATOM 2024 C CA . PHE B 1 106 ? 11.398 7.355 -0.739 1 83.31 106 PHE B CA 1
ATOM 2025 C C . PHE B 1 106 ? 11.547 8.523 0.23 1 83.31 106 PHE B C 1
ATOM 2027 O O . PHE B 1 106 ? 12.078 8.359 1.329 1 83.31 106 PHE B O 1
ATOM 2034 N N . ALA B 1 107 ? 11.164 9.703 -0.225 1 88.81 107 ALA B N 1
ATOM 2035 C CA . ALA B 1 107 ? 10.961 10.906 0.584 1 88.81 107 ALA B CA 1
ATOM 2036 C C . ALA B 1 107 ? 9.805 11.742 0.044 1 88.81 107 ALA B C 1
ATOM 2038 O O . ALA B 1 107 ? 9.844 12.195 -1.101 1 88.81 107 ALA B O 1
ATOM 2039 N N . ARG B 1 108 ? 8.766 11.82 0.868 1 89.62 108 ARG B N 1
ATOM 2040 C CA . ARG B 1 108 ? 7.602 12.609 0.494 1 89.62 108 ARG B CA 1
ATOM 2041 C C . ARG B 1 108 ? 7.375 13.75 1.483 1 89.62 108 ARG B C 1
ATOM 2043 O O . ARG B 1 108 ? 7.414 13.539 2.697 1 89.62 108 ARG B O 1
ATOM 2050 N N . SER B 1 109 ? 7.121 14.922 0.866 1 92.12 109 SER B N 1
ATOM 2051 C CA . SER B 1 109 ? 6.934 16.078 1.74 1 92.12 109 SER B CA 1
ATOM 2052 C C . SER B 1 109 ? 5.574 16.734 1.508 1 92.12 109 SER B C 1
ATOM 2054 O O . SER B 1 109 ? 5.031 16.672 0.403 1 92.12 109 SER B O 1
ATOM 2056 N N . PHE B 1 110 ? 5.09 17.266 2.529 1 89.38 110 PHE B N 1
ATOM 2057 C CA . PHE B 1 110 ? 3.85 18.031 2.545 1 89.38 110 PHE B CA 1
ATOM 2058 C C . PHE B 1 110 ? 4.066 19.406 3.162 1 89.38 110 PHE B C 1
ATOM 2060 O O . PHE B 1 110 ? 4.633 19.516 4.254 1 89.38 110 PHE B O 1
ATOM 2067 N N . THR B 1 111 ? 3.645 20.391 2.467 1 93.19 111 THR B N 1
ATOM 2068 C CA . THR B 1 111 ? 3.686 21.719 3.062 1 93.19 111 THR B CA 1
ATOM 2069 C C . THR B 1 111 ? 2.498 21.938 3.998 1 93.19 111 THR B C 1
ATOM 2071 O O . THR B 1 111 ? 1.345 21.766 3.594 1 93.19 111 THR B O 1
ATOM 2074 N N . ILE B 1 112 ? 2.844 22.328 5.188 1 92.56 112 ILE B N 1
ATOM 2075 C CA . ILE B 1 112 ? 1.812 22.516 6.199 1 92.56 112 ILE B CA 1
ATOM 2076 C C . ILE B 1 112 ? 1.56 24 6.418 1 92.56 112 ILE B C 1
ATOM 2078 O O . ILE B 1 112 ? 2.502 24.781 6.586 1 92.56 112 ILE B O 1
ATOM 2082 N N . ALA B 1 113 ? 0.282 24.328 6.43 1 89.69 113 ALA B N 1
ATOM 2083 C CA . ALA B 1 113 ? -0.083 25.734 6.648 1 89.69 113 ALA B CA 1
ATOM 2084 C C . ALA B 1 113 ? 0.308 26.188 8.047 1 89.69 113 ALA B C 1
ATOM 2086 O O . ALA B 1 113 ? 0.411 25.375 8.969 1 89.69 113 ALA B O 1
ATOM 2087 N N . GLU B 1 114 ? 0.469 27.453 8.18 1 89.19 114 GLU B N 1
ATOM 2088 C CA . GLU B 1 114 ? 0.919 28.031 9.438 1 89.19 114 GLU B CA 1
ATOM 2089 C C . GLU B 1 114 ? -0.107 27.812 10.547 1 89.19 114 GLU B C 1
ATOM 2091 O O . GLU B 1 114 ? 0.254 27.672 11.719 1 89.19 114 GLU B O 1
ATOM 2096 N N . ASP B 1 115 ? -1.353 27.766 10.289 1 89.44 115 ASP B N 1
ATOM 2097 C CA . ASP B 1 115 ? -2.402 27.641 11.297 1 89.44 115 ASP B CA 1
ATOM 2098 C C . ASP B 1 115 ? -2.785 26.188 11.516 1 89.44 115 ASP B C 1
ATOM 2100 O O . ASP B 1 115 ? -3.871 25.891 12.016 1 89.44 115 ASP B O 1
ATOM 2104 N N . VAL B 1 116 ? -1.9 25.281 11.055 1 92 116 VAL B N 1
ATOM 2105 C CA . VAL B 1 116 ? -2.139 23.859 11.242 1 92 116 VAL B CA 1
ATOM 2106 C C . VAL B 1 116 ? -1.035 23.25 12.109 1 92 116 VAL B C 1
ATOM 2108 O O . VAL B 1 116 ? 0.151 23.5 11.875 1 92 116 VAL B O 1
ATOM 2111 N N . LYS B 1 117 ? -1.438 22.562 13.133 1 94.62 117 LYS B N 1
ATOM 2112 C CA . LYS B 1 117 ? -0.518 21.859 14.023 1 94.62 117 LYS B CA 1
ATOM 2113 C C . LYS B 1 117 ? -0.488 20.359 13.703 1 94.62 117 LYS B C 1
ATOM 2115 O O . LYS B 1 117 ? -1.532 19.75 13.469 1 94.62 117 LYS B O 1
ATOM 2120 N N . VAL B 1 118 ? 0.718 19.812 13.688 1 95.5 118 VAL B N 1
ATOM 2121 C CA . VAL B 1 118 ? 0.892 18.359 13.531 1 95.5 118 VAL B CA 1
ATOM 2122 C C . VAL B 1 118 ? 0.931 17.703 14.906 1 95.5 118 VAL B C 1
ATOM 2124 O O . VAL B 1 118 ? 1.834 17.953 15.703 1 95.5 118 VAL B O 1
ATOM 2127 N N . ASN B 1 119 ? -0.055 16.766 15.195 1 93.5 119 ASN B N 1
ATOM 2128 C CA . ASN B 1 119 ? -0.266 16.281 16.547 1 93.5 119 ASN B CA 1
ATOM 2129 C C . ASN B 1 119 ? 0.334 14.883 16.75 1 93.5 119 ASN B C 1
ATOM 2131 O O . ASN B 1 119 ? 0.292 14.336 17.844 1 93.5 119 ASN B O 1
ATOM 2135 N N . GLY B 1 120 ? 0.903 14.336 15.742 1 95.25 120 GLY B N 1
ATOM 2136 C CA . GLY B 1 120 ? 1.487 13.016 15.898 1 95.25 120 GLY B CA 1
ATOM 2137 C C . GLY B 1 120 ? 1.288 12.125 14.688 1 95.25 120 GLY B C 1
ATOM 2138 O O . GLY B 1 120 ? 0.581 12.492 13.75 1 95.25 120 GLY B O 1
ATOM 2139 N N . ALA B 1 121 ? 1.979 10.969 14.766 1 97.31 121 ALA B N 1
ATOM 2140 C CA . ALA B 1 121 ? 1.927 10 13.672 1 97.31 121 ALA B CA 1
ATOM 2141 C C . ALA B 1 121 ? 1.891 8.57 14.203 1 97.31 121 ALA B C 1
ATOM 2143 O O . ALA B 1 121 ? 2.52 8.266 15.219 1 97.31 121 ALA B O 1
ATOM 2144 N N . GLU B 1 122 ? 1.113 7.789 13.555 1 97.5 122 GLU B N 1
ATOM 2145 C CA . GLU B 1 122 ? 1.032 6.375 13.891 1 97.5 122 GLU B CA 1
ATOM 2146 C C . GLU B 1 122 ? 1.094 5.5 12.641 1 97.5 122 GLU B C 1
ATOM 2148 O O . GLU B 1 122 ? 0.415 5.777 11.648 1 97.5 122 GLU B O 1
ATOM 2153 N N . LEU B 1 123 ? 1.962 4.512 12.68 1 97.38 123 LEU B N 1
ATOM 2154 C CA . LEU B 1 123 ? 2.021 3.527 11.602 1 97.38 123 LEU B CA 1
ATOM 2155 C C . LEU B 1 123 ? 1.391 2.207 12.039 1 97.38 123 LEU B C 1
ATOM 2157 O O . LEU B 1 123 ? 1.877 1.559 12.969 1 97.38 123 LEU B O 1
ATOM 2161 N N . LYS B 1 124 ? 0.317 1.89 11.406 1 96.38 124 LYS B N 1
ATOM 2162 C CA . LYS B 1 124 ? -0.399 0.65 11.695 1 96.38 124 LYS B CA 1
ATOM 2163 C C . LYS B 1 124 ? -0.825 -0.05 10.406 1 96.38 124 LYS B C 1
ATOM 2165 O O . LYS B 1 124 ? -1.382 0.581 9.508 1 96.38 124 LYS B O 1
ATOM 2170 N N . ASP B 1 125 ? -0.451 -1.329 10.273 1 95.56 125 ASP B N 1
ATOM 2171 C CA . ASP B 1 125 ? -0.856 -2.152 9.133 1 95.56 125 ASP B CA 1
ATOM 2172 C C . ASP B 1 125 ? -0.441 -1.51 7.812 1 95.56 125 ASP B C 1
ATOM 2174 O O . ASP B 1 125 ? -1.229 -1.46 6.867 1 95.56 125 ASP B O 1
ATOM 2178 N N . GLY B 1 126 ? 0.703 -0.946 7.852 1 95.38 126 GLY B N 1
ATOM 2179 C CA . GLY B 1 126 ? 1.275 -0.389 6.637 1 95.38 126 GLY B CA 1
ATOM 2180 C C . GLY B 1 126 ? 0.672 0.948 6.25 1 95.38 126 GLY B C 1
ATOM 2181 O O . GLY B 1 126 ? 0.889 1.436 5.137 1 95.38 126 GLY B O 1
ATOM 2182 N N . LEU B 1 127 ? -0.139 1.507 7.117 1 96.44 127 LEU B N 1
ATOM 2183 C CA . LEU B 1 127 ? -0.717 2.828 6.895 1 96.44 127 LEU B CA 1
ATOM 2184 C C . LEU B 1 127 ? -0.205 3.824 7.93 1 96.44 127 LEU B C 1
ATOM 2186 O O . LEU B 1 127 ? -0.436 3.656 9.133 1 96.44 127 LEU B O 1
ATOM 2190 N N . LEU B 1 128 ? 0.515 4.82 7.406 1 97.5 128 LEU B N 1
ATOM 2191 C CA . LEU B 1 128 ? 0.955 5.906 8.281 1 97.5 128 LEU B CA 1
ATOM 2192 C C . LEU B 1 128 ? -0.105 7 8.359 1 97.5 128 LEU B C 1
ATOM 2194 O O . LEU B 1 128 ? -0.518 7.547 7.336 1 97.5 128 LEU B O 1
ATOM 2198 N N . THR B 1 129 ? -0.585 7.25 9.547 1 97.5 129 THR B N 1
ATOM 2199 C CA . THR B 1 129 ? -1.574 8.297 9.766 1 97.5 129 THR B CA 1
ATOM 2200 C C . THR B 1 129 ? -0.972 9.453 10.57 1 97.5 129 THR B C 1
ATOM 2202 O O . THR B 1 129 ? -0.478 9.242 11.68 1 97.5 129 THR B O 1
ATOM 2205 N N . ILE B 1 130 ? -0.961 10.602 10.016 1 97.94 130 ILE B N 1
ATOM 2206 C CA . ILE B 1 130 ? -0.462 11.805 10.672 1 97.94 130 ILE B CA 1
ATOM 2207 C C . ILE B 1 130 ? -1.627 12.742 10.992 1 97.94 130 ILE B C 1
ATOM 2209 O O . ILE B 1 130 ? -2.326 13.203 10.086 1 97.94 130 ILE B O 1
ATOM 2213 N N . ALA B 1 131 ? -1.786 13.016 12.234 1 97.38 131 ALA B N 1
ATOM 2214 C CA . ALA B 1 131 ? -2.895 13.836 12.711 1 97.38 131 ALA B CA 1
ATOM 2215 C C . ALA B 1 131 ? -2.523 15.32 12.688 1 97.38 131 ALA B C 1
ATOM 2217 O O . ALA B 1 131 ? -1.435 15.695 13.125 1 97.38 131 ALA B O 1
ATOM 2218 N N . CYS B 1 132 ? -3.467 16.109 12.141 1 96.38 132 CYS B N 1
ATOM 2219 C CA . CYS B 1 132 ? -3.293 17.562 12.055 1 96.38 132 CYS B CA 1
ATOM 2220 C C . CYS B 1 132 ? -4.512 18.281 12.602 1 96.38 132 CYS B C 1
ATOM 2222 O O . CYS B 1 132 ? -5.625 17.766 12.562 1 96.38 132 CYS B O 1
ATOM 2224 N N . GLU B 1 133 ? -4.227 19.453 13.117 1 95.75 133 GLU B N 1
ATOM 2225 C CA . GLU B 1 133 ? -5.289 20.281 13.664 1 95.75 133 GLU B CA 1
ATOM 2226 C C . GLU B 1 133 ? -5.117 21.734 13.25 1 95.75 133 GLU B C 1
ATOM 2228 O O . GLU B 1 133 ? -4.02 22.297 13.359 1 95.75 133 GLU B O 1
ATOM 2233 N N . ARG B 1 134 ? -6.199 22.25 12.711 1 92 134 ARG B N 1
ATOM 2234 C CA . ARG B 1 134 ? -6.18 23.688 12.422 1 92 134 ARG B CA 1
ATOM 2235 C C . ARG B 1 134 ? -6.41 24.5 13.695 1 92 134 ARG B C 1
ATOM 2237 O O . ARG B 1 134 ? -7.375 24.266 14.422 1 92 134 ARG B O 1
ATOM 2244 N N . ILE B 1 135 ? -5.523 25.438 13.992 1 88.06 135 ILE B N 1
ATOM 2245 C CA . ILE B 1 135 ? -5.656 26.297 15.172 1 88.06 135 ILE B CA 1
ATOM 2246 C C . ILE B 1 135 ? -6.219 27.656 14.758 1 88.06 135 ILE B C 1
ATOM 2248 O O . ILE B 1 135 ? -5.637 28.359 13.93 1 88.06 135 ILE B O 1
ATOM 2252 N N . VAL B 1 136 ? -7.434 27.828 14.805 1 74.44 136 VAL B N 1
ATOM 2253 C CA . VAL B 1 136 ? -8.078 29.109 14.508 1 74.44 136 VAL B CA 1
ATOM 2254 C C . VAL B 1 136 ? -7.777 30.109 15.617 1 74.44 136 VAL B C 1
ATOM 2256 O O . VAL B 1 136 ? -8.016 29.844 16.797 1 74.44 136 VAL B O 1
ATOM 2259 N N . PRO B 1 137 ? -6.996 31.156 15.242 1 68.56 137 PRO B N 1
ATOM 2260 C CA . PRO B 1 137 ? -6.758 32.156 16.297 1 68.56 137 PRO B CA 1
ATOM 2261 C C . PRO B 1 137 ? -8.047 32.625 16.953 1 68.56 137 PRO B C 1
ATOM 2263 O O . PRO B 1 137 ? -9.109 32.625 16.312 1 68.56 137 PRO B O 1
ATOM 2266 N N . GLU B 1 138 ? -7.898 32.781 18.266 1 59.97 138 GLU B N 1
ATOM 2267 C CA . GLU B 1 138 ? -8.969 33.312 19.094 1 59.97 138 GLU B CA 1
ATOM 2268 C C . GLU B 1 138 ? -9.633 34.531 18.453 1 59.97 138 GLU B C 1
ATOM 2270 O O . GLU B 1 138 ? -10.852 34.688 18.547 1 59.97 138 GLU B O 1
ATOM 2275 N N . TYR B 1 139 ? -8.727 35.344 17.906 1 56.84 139 TYR B N 1
ATOM 2276 C CA . TYR B 1 139 ? -9.289 36.594 17.438 1 56.84 139 TYR B CA 1
ATOM 2277 C C . TYR B 1 139 ? -10.18 36.375 16.219 1 56.84 139 TYR B C 1
ATOM 2279 O O . TYR B 1 139 ? -10.992 37.25 15.883 1 56.84 139 TYR B O 1
ATOM 2287 N N . LYS B 1 140 ? -10.055 35.312 15.609 1 58.34 140 LYS B N 1
ATOM 2288 C CA . LYS B 1 140 ? -10.891 35.031 14.453 1 58.34 140 LYS B CA 1
ATOM 2289 C C . LYS B 1 140 ? -12.164 34.281 14.859 1 58.34 140 LYS B C 1
ATOM 2291 O O . LYS B 1 140 ? -13.008 33.969 14.016 1 58.34 140 LYS B O 1
ATOM 2296 N N . LYS B 1 141 ? -12.094 33.906 16 1 55.78 141 LYS B N 1
ATOM 2297 C CA . LYS B 1 141 ? -13.352 33.375 16.531 1 55.78 141 LYS B CA 1
ATOM 2298 C C . LYS B 1 141 ? -14.398 34.469 16.656 1 55.78 141 LYS B C 1
ATOM 2300 O O . LYS B 1 141 ? -14.062 35.625 16.922 1 55.78 141 LYS B O 1
ATOM 2305 N N . LYS B 1 142 ? -15.391 34.281 15.969 1 56.03 142 LYS B N 1
ATOM 2306 C CA . LYS B 1 142 ? -16.5 35.219 15.93 1 56.03 142 LYS B CA 1
ATOM 2307 C C . LYS B 1 142 ? -16.797 35.781 17.312 1 56.03 142 LYS B C 1
ATOM 2309 O O . LYS B 1 142 ? -17.062 35.031 18.25 1 56.03 142 LYS B O 1
ATOM 2314 N N . LYS B 1 143 ? -16.219 36.969 17.5 1 59.5 143 LYS B N 1
ATOM 2315 C CA . LYS B 1 143 ? -16.594 37.625 18.734 1 59.5 143 LYS B CA 1
ATOM 2316 C C . LYS B 1 143 ? -17.953 38.344 18.594 1 59.5 143 LYS B C 1
ATOM 2318 O O . LYS B 1 143 ? -18.156 39.094 17.656 1 59.5 143 LYS B O 1
ATOM 2323 N N . LEU B 1 144 ? -18.828 37.719 19.141 1 59.47 144 LEU B N 1
ATOM 2324 C CA . LEU B 1 144 ? -20.109 38.438 19.188 1 59.47 144 LEU B CA 1
ATOM 2325 C C . LEU B 1 144 ? -20 39.656 20.078 1 59.47 144 LEU B C 1
ATOM 2327 O O . LEU B 1 144 ? -19.547 39.594 21.219 1 59.47 144 LEU B O 1
ATOM 2331 N N . ILE B 1 145 ? -19.812 40.688 19.375 1 63.75 145 ILE B N 1
ATOM 2332 C CA . ILE B 1 145 ? -19.828 41.938 20.141 1 63.75 145 ILE B CA 1
ATOM 2333 C C . ILE B 1 145 ? -21.25 42.281 20.547 1 63.75 145 ILE B C 1
ATOM 2335 O O . ILE B 1 145 ? -22.125 42.438 19.688 1 63.75 145 ILE B O 1
ATOM 2339 N N . GLU B 1 146 ? -21.469 42.031 21.75 1 62.22 146 GLU B N 1
ATOM 2340 C CA . GLU B 1 146 ? -22.781 42.438 22.266 1 62.22 146 GLU B CA 1
ATOM 2341 C C . GLU B 1 146 ? -22.969 43.938 22.172 1 62.22 146 GLU B C 1
ATOM 2343 O O . GLU B 1 146 ? -22.078 44.719 22.516 1 62.22 146 GLU B O 1
ATOM 2348 N N . ILE B 1 147 ? -23.844 44.312 21.312 1 69.75 147 ILE B N 1
ATOM 2349 C CA . ILE B 1 147 ? -24.234 45.719 21.312 1 69.75 147 ILE B CA 1
ATOM 2350 C C . ILE B 1 147 ? -25 46.031 22.594 1 69.75 147 ILE B C 1
ATOM 2352 O O . ILE B 1 147 ? -25.984 45.375 22.922 1 69.75 147 ILE B O 1
ATOM 2356 N N . LYS B 1 148 ? -24.25 46.656 23.469 1 63.69 148 LYS B N 1
ATOM 2357 C CA . LYS B 1 148 ? -25 47.219 24.594 1 63.69 148 LYS B CA 1
ATOM 2358 C C . LYS B 1 148 ? -25.891 48.344 24.141 1 63.69 148 LYS B C 1
ATOM 2360 O O . LYS B 1 148 ? -25.531 49.094 23.219 1 63.69 148 LYS B O 1
#

Radius of gyration: 23.73 Å; Cα contacts (8 Å, |Δi|>4): 484; chains: 2; bounding box: 51×97×53 Å

Sequence (296 aa):
MTSRDLSIFNTLRPFSIGFDDMFDQFENMLGNGGLTMQSNYPPYNIRKTGKDNYAIE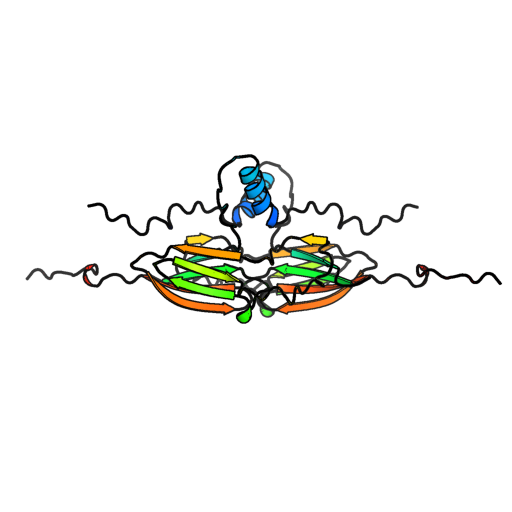VALAGFNKNDVEVEFEDNLLTVRTKQVDKSEDKSDDGEIIHKGISQRQFARSFTIAEDVKVNGAELKDGLLTIACERIVPEYKKKKLIEIKMTSRDLSIFNTLRPFSIGFDDMFDQFENMLGNGGLTMQSNYPPYNIRKTGKDNYAIEVALAGFNKNDVEVEFEDNLLTVRTKQVDKSEDKSDDGEIIHKGISQRQFARSFTIAEDVKVNGAELKDGLLTIACERIVPEYKKKKLIEIK